Protein 9FS9 (pdb70)

InterPro domains:
  IPR008964 Invasin/intimin cell-adhesion fragments [SSF49373] (262-332)
  IPR008964 Invasin/intimin cell-adhesion fragments [SSF49373] (655-739)
  IPR013783 Immunoglobulin-like fold [G3DSA:2.60.40.10] (249-341)
  IPR013783 Immunoglobulin-like fold [G3DSA:2.60.40.10] (641-741)
  IPR014755 Copper resistance protein CopC/internalin, immunoglobulin-like [G3DSA:2.60.40.1220] (163-245)

B-factor: mean 40.97, std 16.49, range [16.25, 105.36]

Radius of gyration: 20.92 Å; Cα contacts (8 Å, |Δi|>4): 835; chains: 4; bounding box: 60×37×60 Å

Sequence (329 aa):
SAVLVTGEVSNVDLDKTTITISEDGKTFNYNYEEAIFKLHNNVVSQSKFESLLFGATVTASKDDKGVLTLNIIDEGVDALEHHSAVLVTGEVSNVDLDKTTITISEDGKTFNYNYEEAIFKLHNNVVSQSKFESLLFGATVTASKDDKGVLTLNIIDEGVDALEHAVLVTGEVSNVDLDKTTITISEDGKTFNYNYEEAIFKLHNNVVSQSKFESLLFGATVTASKDDKGVLTLNIIDEGVDALEHHVLVTGEVSNVDLDKTTITISEDGKTFNYNYEEAIFKLHNNVVSQSKFESLLFGATVTASKDDKGVLTLNIIDEGVDALEHHH

Nearest PDB structures (foldseek):
  9fs9-assembly2_A  TM=1.012E+00  e=2.813E-16  Viridibacillus arvi
  1kwb-assembly1_B  TM=4.306E-01  e=1.978E+00  Pseudomonas sp. KKS102
  6rbk-assembly1_C  TM=3.891E-01  e=3.823E+00  Serratia entomophila
  2ei2-assembly1_A  TM=2.753E-01  e=1.023E+00  Pseudomonas sp. C18
  9fs9-assembly2_A  TM=1.008E+00  e=3.517E-15  Viridibacillus arvi

Foldseek 3Di:
DAWPDWAWWDDQDPVQCKIWGDDPRDIDIDNCPQAQEAECNHTDDPVVCQQFRHGFTWIWDADPVGHIYIYGPGTHHHPVVND/DDWPDWAWWADADPVQQKTWGDDPRDIDIDNCPQAQEEECNHTDDPVVCQQFRHRFTWIWDADPVGHIYIYGPGTHHHPVVD/DWPDWAWWAAADPVQCKTWGDDPPDIDMDNCPQAQEAECNHTDDPQVCQQFHHRFTWIWDADPVGHIYIYGNGTHHHNPDDD/DKDWAWWDDQDPVQQKIWGDDPHDIDIDNCVQAQEEECNHTDDPVVCQQFRHGFTWIWDADPVGHIYIYGPGTHHHPVVVVD

Secondary structure (DSSP, 8-state):
-EEEEEEEEEEEETTTTEEEEEETTEEEEEE-TT-EEEETTEEE-HHHHHTT-BT-EEEEEE-TT--EEEEEEE--B-TTT-/-EEEEEEEEEEETTTTEEEEEETTEEEEEE-TT-EEEETTEE--HHHHHTT-BT-EEEEEE-TT--EEEEEEE--B-TTS--/-EEEEEEEEEETTTTEEEEEETTEEEEEE-TT-EEEETTEE--HHHHHTT-BT-EEEEEE-TT--EEEEEEE--B-HHHHT-/-EEEEEEEEEEEETTTTEEEEEETTEEEEEE-TT-EEEETTEEE-HHHHHTT-BT-EEEEEE-TT--EEEEEEE--B-HHHH-

Organism: NCBI:txid263475

Structure (mmCIF, N/CA/C/O backbone):
data_9FS9
#
_entry.id   9FS9
#
_cell.length_a   68.017
_cell.length_b   35.049
_cell.length_c   68.017
_cell.angle_alpha   90.000
_cell.angle_beta   91.234
_cell.angle_gamma   90.000
#
_symmetry.space_group_name_H-M   'P 1 21 1'
#
loop_
_entity.id
_entity.type
_entity.pdbx_description
1 polymer S-layer
2 non-polymer 'BROMIDE ION'
3 water water
#
loop_
_atom_site.group_PDB
_atom_site.id
_atom_site.type_symbol
_atom_site.label_atom_id
_atom_site.label_alt_id
_atom_site.label_comp_id
_atom_site.label_asym_id
_atom_site.label_entity_id
_atom_site.label_seq_id
_atom_site.pdbx_PDB_ins_code
_atom_site.Cartn_x
_atom_site.Cartn_y
_atom_site.Cartn_z
_atom_site.occupancy
_atom_site.B_iso_or_equiv
_atom_site.auth_seq_id
_atom_site.auth_comp_id
_atom_site.auth_asym_id
_atom_site.auth_atom_id
_atom_site.pdbx_PDB_model_num
ATOM 1 N N . SER A 1 3 ? -8.875 -9.532 -8.854 1.000 80.044 766 SER D N 1
ATOM 2 C CA . SER A 1 3 ? -7.928 -8.423 -9.147 1.000 78.811 766 SER D CA 1
ATOM 3 C C . SER A 1 3 ? -7.649 -7.631 -7.875 1.000 84.080 766 SER D C 1
ATOM 4 O O . SER A 1 3 ? -8.136 -6.505 -7.734 1.000 86.599 766 SER D O 1
ATOM 11 N N . ALA A 1 4 ? -6.857 -8.232 -6.972 1.000 87.052 767 ALA D N 1
ATOM 12 C CA . ALA A 1 4 ? -6.438 -7.581 -5.737 1.000 85.248 767 ALA D CA 1
ATOM 13 C C . ALA A 1 4 ? -5.864 -6.191 -6.043 1.000 75.114 767 ALA D C 1
ATOM 14 O O . ALA A 1 4 ? -4.990 -6.028 -6.897 1.000 71.020 767 ALA D O 1
ATOM 21 N N . VAL A 1 5 ? -6.379 -5.196 -5.304 1.000 65.509 768 VAL D N 1
ATOM 22 C CA . VAL A 1 5 ? -5.871 -3.833 -5.372 1.000 58.099 768 VAL D CA 1
ATOM 23 C C . VAL A 1 5 ? -4.616 -3.729 -4.517 1.000 54.848 768 VAL D C 1
ATOM 24 O O . VAL A 1 5 ? -4.646 -4.088 -3.347 1.000 57.500 768 VAL D O 1
ATOM 37 N N . LEU A 1 6 ? -3.556 -3.167 -5.082 1.000 50.615 769 LEU D N 1
ATOM 38 C CA . LEU A 1 6 ? -2.335 -2.971 -4.328 1.000 54.004 769 LEU D CA 1
ATOM 39 C C . LEU A 1 6 ? -2.333 -1.598 -3.662 1.000 50.658 769 LEU D C 1
ATOM 40 O O . LEU A 1 6 ? -1.881 -1.462 -2.529 1.000 53.763 769 LEU D O 1
ATOM 56 N N . VAL A 1 7 ? -2.868 -0.602 -4.360 1.000 45.430 770 VAL D N 1
ATOM 57 C CA . VAL A 1 7 ? -2.772 0.768 -3.903 1.000 42.847 770 VAL D CA 1
ATOM 58 C C . VAL A 1 7 ? -3.532 1.649 -4.881 1.000 38.114 770 VAL D C 1
ATOM 59 O O . VAL A 1 7 ? -3.586 1.362 -6.085 1.000 34.580 770 VAL D O 1
ATOM 72 N N . THR A 1 8 ? -4.109 2.719 -4.321 1.000 36.921 771 THR D N 1
ATOM 73 C CA . THR A 1 8 ? -4.631 3.837 -5.078 1.000 34.410 771 THR D CA 1
ATOM 74 C C . THR A 1 8 ? -3.997 5.090 -4.490 1.000 35.491 771 THR D C 1
ATOM 75 O O . THR A 1 8 ? -4.159 5.348 -3.313 1.000 36.984 771 THR D O 1
ATOM 85 N N . GLY A 1 9 ? -3.309 5.877 -5.307 1.000 35.204 772 GLY D N 1
ATOM 86 C CA . GLY A 1 9 ? -2.812 7.167 -4.875 1.000 38.011 772 GLY D CA 1
ATOM 87 C C . GLY A 1 9 ? -1.964 7.850 -5.947 1.000 40.180 772 GLY D C 1
ATOM 88 O O . GLY A 1 9 ? -2.067 7.507 -7.128 1.000 40.212 772 GLY D O 1
ATOM 92 N N . GLU A 1 10 ? -1.147 8.821 -5.527 1.000 41.993 773 GLU D N 1
ATOM 93 C CA . GLU A 1 10 ? -0.540 9.781 -6.427 1.000 42.574 773 GLU D CA 1
ATOM 94 C C . GLU A 1 10 ? 0.774 9.216 -6.978 1.000 42.379 773 GLU D C 1
ATOM 95 O O . GLU A 1 10 ? 1.541 8.620 -6.240 1.000 41.208 773 GLU D O 1
ATOM 107 N N . VAL A 1 11 ? 0.989 9.399 -8.283 1.000 40.086 774 VAL D N 1
ATOM 108 C CA . VAL A 1 11 ? 2.205 8.983 -8.940 1.000 40.450 774 VAL D CA 1
ATOM 109 C C . VAL A 1 11 ? 3.275 10.048 -8.691 1.000 41.472 774 VAL D C 1
ATOM 110 O O . VAL A 1 11 ? 3.024 11.228 -8.895 1.000 43.003 774 VAL D O 1
ATOM 123 N N . SER A 1 12 ? 4.455 9.605 -8.249 1.000 42.043 775 SER D N 1
ATOM 124 C CA . SER A 1 12 ? 5.699 10.378 -8.294 1.000 44.606 775 SER D CA 1
ATOM 125 C C . SER A 1 12 ? 6.804 9.583 -8.990 1.000 44.177 775 SER D C 1
ATOM 126 O O . SER A 1 12 ? 6.637 8.428 -9.389 1.000 42.095 775 SER D O 1
ATOM 133 N N . ASN A 1 13 ? 7.983 10.218 -9.108 1.000 50.306 776 ASN D N 1
ATOM 134 C CA . ASN A 1 13 ? 9.247 9.568 -9.455 1.000 50.224 776 ASN D CA 1
ATOM 135 C C . ASN A 1 13 ? 9.140 8.788 -10.764 1.000 49.942 776 ASN D C 1
ATOM 136 O O . ASN A 1 13 ? 9.719 7.703 -10.879 1.000 48.963 776 ASN D O 1
ATOM 145 N N . VAL A 1 14 ? 8.430 9.355 -11.749 1.000 49.081 777 VAL D N 1
ATOM 146 C CA . VAL A 1 14 ? 8.239 8.695 -13.022 1.000 48.565 777 VAL D CA 1
ATOM 147 C C . VAL A 1 14 ? 9.583 8.666 -13.737 1.000 49.900 777 VAL D C 1
ATOM 148 O O . VAL A 1 14 ? 10.207 9.707 -13.911 1.000 51.555 777 VAL D O 1
ATOM 161 N N . ASP A 1 15 ? 10.016 7.463 -14.104 1.000 48.712 778 ASP D N 1
ATOM 162 C CA . ASP A 1 15 ? 11.179 7.302 -14.952 1.000 51.705 778 ASP D CA 1
ATOM 163 C C . ASP A 1 15 ? 10.723 6.623 -16.239 1.000 48.113 778 ASP D C 1
ATOM 164 O O . ASP A 1 15 ? 10.519 5.412 -16.268 1.000 45.446 778 ASP D O 1
ATOM 173 N N . LEU A 1 16 ? 10.560 7.435 -17.292 1.000 50.266 779 LEU D N 1
ATOM 174 C CA . LEU A 1 16 ? 10.054 6.955 -18.569 1.000 49.452 779 LEU D CA 1
ATOM 175 C C . LEU A 1 16 ? 11.026 5.972 -19.224 1.000 51.557 779 LEU D C 1
ATOM 176 O O . LEU A 1 16 ? 10.577 4.978 -19.784 1.000 51.124 779 LEU D O 1
ATOM 192 N N . ASP A 1 17 ? 12.342 6.215 -19.114 1.000 54.349 780 ASP D N 1
ATOM 193 C CA . ASP A 1 17 ? 13.343 5.319 -19.680 1.000 55.511 780 ASP D CA 1
ATOM 194 C C . ASP A 1 17 ? 13.286 3.936 -19.034 1.000 52.454 780 ASP D C 1
ATOM 195 O O . ASP A 1 17 ? 13.374 2.932 -19.729 1.000 51.005 780 ASP D O 1
ATOM 204 N N . LYS A 1 18 ? 13.173 3.885 -17.702 1.000 50.220 781 LYS D N 1
ATOM 205 C CA . LYS A 1 18 ? 13.140 2.623 -16.981 1.000 49.142 781 LYS D CA 1
ATOM 206 C C . LYS A 1 18 ? 11.689 2.150 -16.804 1.000 44.121 781 LYS D C 1
ATOM 207 O O . LYS A 1 18 ? 11.460 1.091 -16.228 1.000 42.415 781 LYS D O 1
ATOM 226 N N . THR A 1 19 ? 10.722 2.917 -17.318 1.000 40.901 782 THR D N 1
ATOM 227 C CA . THR A 1 19 ? 9.293 2.663 -17.124 1.000 39.734 782 THR D CA 1
ATOM 228 C C . THR A 1 19 ? 9.008 2.272 -15.671 1.000 37.776 782 THR D C 1
ATOM 229 O O . THR A 1 19 ? 8.567 1.173 -15.387 1.000 37.658 782 THR D O 1
ATOM 239 N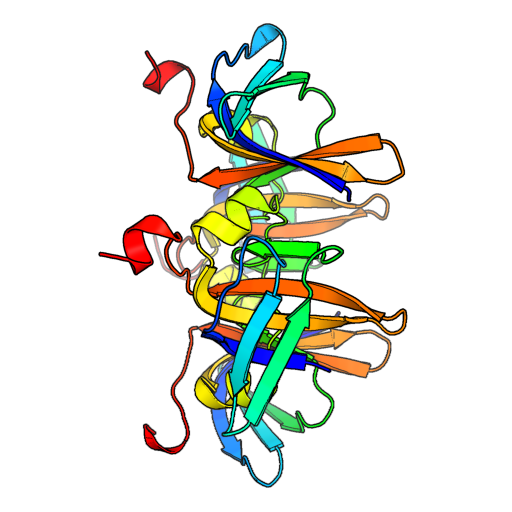 N . THR A 1 20 ? 9.348 3.147 -14.734 1.000 39.344 783 THR D N 1
ATOM 240 C CA . THR A 1 20 ? 9.089 2.895 -13.319 1.000 40.076 783 THR D CA 1
ATOM 241 C C . THR A 1 20 ? 8.375 4.107 -12.742 1.000 38.679 783 THR D C 1
ATOM 242 O O . THR A 1 20 ? 8.556 5.230 -13.222 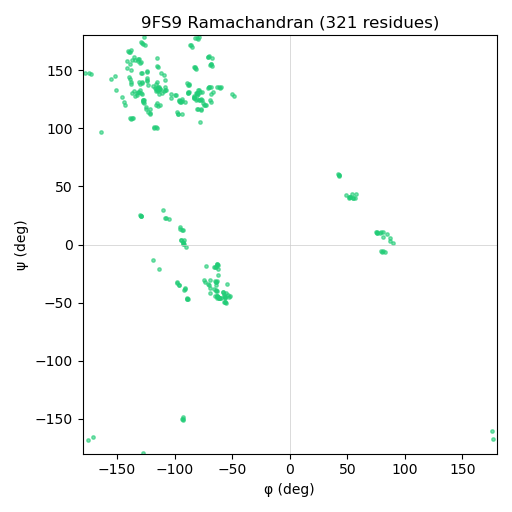1.000 35.720 783 THR D O 1
ATOM 252 N N . ILE A 1 21 ? 7.507 3.827 -11.761 1.000 40.969 784 ILE D N 1
ATOM 253 C CA . ILE A 1 21 ? 6.776 4.836 -11.022 1.000 38.191 784 ILE D CA 1
ATOM 254 C C . ILE A 1 21 ? 6.785 4.482 -9.538 1.000 38.542 784 ILE D C 1
ATOM 255 O O . ILE A 1 21 ? 6.918 3.321 -9.136 1.000 36.763 784 ILE D O 1
ATOM 271 N N . THR A 1 22 ? 6.542 5.516 -8.725 1.000 42.428 785 THR D N 1
ATOM 272 C CA . THR A 1 22 ? 6.183 5.357 -7.323 1.000 44.126 785 THR D CA 1
ATOM 273 C C . THR A 1 22 ? 4.745 5.842 -7.113 1.000 42.280 785 THR D C 1
ATOM 274 O O . THR A 1 22 ? 4.373 6.892 -7.635 1.000 39.396 785 THR D O 1
ATOM 284 N N . ILE A 1 23 ? 3.936 5.055 -6.392 1.000 40.971 786 ILE D N 1
ATOM 285 C CA . ILE A 1 23 ? 2.601 5.471 -5.985 1.000 40.080 786 ILE D CA 1
ATOM 286 C C . ILE A 1 23 ? 2.549 5.545 -4.458 1.000 43.650 786 ILE D C 1
ATOM 287 O O . ILE A 1 23 ? 2.961 4.610 -3.774 1.000 46.158 786 ILE D O 1
ATOM 303 N N . SER A 1 24 ? 2.017 6.661 -3.938 1.000 47.534 787 SER D N 1
ATOM 304 C CA . SER A 1 24 ? 1.928 6.912 -2.505 1.000 52.050 787 SER D CA 1
ATOM 305 C C . SER A 1 24 ? 0.469 6.943 -2.035 1.000 54.215 787 SER D C 1
ATOM 306 O O . SER A 1 24 ? -0.372 7.566 -2.668 1.000 53.107 787 SER D O 1
ATOM 313 N N . GLU A 1 25 ? 0.180 6.242 -0.932 1.000 57.275 788 GLU D N 1
ATOM 314 C CA . GLU A 1 25 ? -1.119 6.260 -0.277 1.000 59.805 788 GLU D CA 1
ATOM 315 C C . GLU A 1 25 ? -0.855 6.122 1.211 1.000 64.347 788 GLU D C 1
ATOM 316 O O . GLU A 1 25 ? -0.126 5.219 1.621 1.000 62.855 788 GLU D O 1
ATOM 328 N N . ASP A 1 26 ? -1.415 7.057 1.987 1.000 72.260 789 ASP D N 1
ATOM 329 C CA . ASP A 1 26 ? -1.415 6.985 3.446 1.000 82.430 789 ASP D CA 1
ATOM 330 C C . ASP A 1 26 ? 0.016 6.880 3.993 1.000 85.486 789 ASP D C 1
ATOM 331 O O . ASP A 1 26 ? 0.265 6.141 4.940 1.000 89.014 789 ASP D O 1
ATOM 340 N N . GLY A 1 27 ? 0.967 7.615 3.404 1.000 86.040 790 GLY D N 1
ATOM 341 C CA . GLY A 1 27 ? 2.321 7.682 3.927 1.000 86.820 790 GLY D CA 1
ATOM 342 C C . GLY A 1 27 ? 3.170 6.456 3.580 1.000 83.396 790 GLY D C 1
ATOM 343 O O . GLY A 1 27 ? 4.263 6.295 4.115 1.000 92.313 790 GLY D O 1
ATOM 347 N N . LYS A 1 28 ? 2.667 5.596 2.692 1.000 73.132 791 LYS D N 1
ATOM 348 C CA . LYS A 1 28 ? 3.385 4.414 2.249 1.000 69.647 791 LYS D CA 1
ATOM 349 C C . LYS A 1 28 ? 3.684 4.589 0.764 1.000 61.914 791 LYS D C 1
ATOM 350 O O . LYS A 1 28 ? 2.955 5.282 0.075 1.000 56.762 791 LYS D O 1
ATOM 369 N N . THR A 1 29 ? 4.756 3.962 0.277 1.000 57.919 792 THR D N 1
ATOM 370 C CA . THR A 1 29 ? 5.186 4.090 -1.106 1.000 53.853 792 THR D CA 1
ATOM 371 C C . THR A 1 29 ? 5.270 2.697 -1.728 1.000 51.135 792 THR D C 1
ATOM 372 O O . THR A 1 29 ? 5.643 1.722 -1.075 1.000 51.916 792 THR D O 1
ATOM 382 N N . PHE A 1 30 ? 4.846 2.639 -2.992 1.000 47.115 793 PHE D N 1
ATOM 383 C CA . PHE A 1 30 ? 4.783 1.421 -3.773 1.000 45.780 793 PHE D CA 1
ATOM 384 C C . PHE A 1 30 ? 5.479 1.710 -5.091 1.000 43.668 793 PHE D C 1
ATOM 385 O O . PHE A 1 30 ? 5.200 2.733 -5.727 1.000 42.809 793 PHE D O 1
ATOM 402 N N . ASN A 1 31 ? 6.364 0.798 -5.500 1.000 44.457 794 ASN D N 1
ATOM 403 C CA . ASN A 1 31 ? 7.155 0.984 -6.705 1.000 43.710 794 ASN D CA 1
ATOM 404 C C . ASN A 1 31 ? 6.771 -0.074 -7.725 1.000 40.524 794 ASN D C 1
ATOM 405 O O . ASN A 1 31 ? 6.597 -1.243 -7.378 1.000 40.576 794 ASN D O 1
ATOM 414 N N . TYR A 1 32 ? 6.696 0.345 -8.985 1.000 38.566 795 TYR D N 1
ATOM 415 C CA . TYR A 1 32 ? 6.275 -0.547 -10.050 1.000 40.094 795 TYR D CA 1
ATOM 416 C C . TYR A 1 32 ? 7.122 -0.300 -11.287 1.000 39.641 795 TYR D C 1
ATOM 417 O O . TYR A 1 32 ? 7.513 0.822 -11.601 1.000 40.314 795 TYR D O 1
ATOM 434 N N . ASN A 1 33 ? 7.401 -1.388 -11.980 1.000 41.501 796 ASN D N 1
ATOM 435 C CA . ASN A 1 33 ? 7.882 -1.334 -13.341 1.000 43.484 796 ASN D CA 1
ATOM 436 C C . ASN A 1 33 ? 6.644 -1.565 -14.195 1.000 38.657 796 ASN D C 1
ATOM 437 O O . ASN A 1 33 ? 6.072 -2.647 -14.144 1.000 38.064 796 ASN D O 1
ATOM 446 N N . TYR A 1 34 ? 6.230 -0.559 -14.965 1.000 35.969 797 TYR D N 1
ATOM 447 C CA . TYR A 1 34 ? 4.950 -0.639 -15.660 1.000 36.808 797 TYR D CA 1
ATOM 448 C C . TYR A 1 34 ? 5.085 -1.201 -17.072 1.000 40.058 797 TYR D C 1
ATOM 449 O O . TYR A 1 34 ? 4.131 -1.170 -17.833 1.000 41.320 797 TYR D O 1
ATOM 466 N N . GLU A 1 35 ? 6.252 -1.763 -17.390 1.000 43.642 798 GLU D N 1
ATOM 467 C CA . GLU A 1 35 ? 6.583 -2.132 -18.747 1.000 47.306 798 GLU D CA 1
ATOM 468 C C . GLU A 1 35 ? 5.558 -3.114 -19.290 1.000 47.233 798 GLU D C 1
ATOM 469 O O . GLU A 1 35 ? 5.137 -3.002 -20.433 1.000 49.410 798 GLU D O 1
ATOM 481 N N . GLU A 1 36 ? 5.131 -4.074 -18.473 1.000 50.422 799 GLU D N 1
ATOM 482 C CA . GLU A 1 36 ? 4.210 -5.081 -18.966 1.000 52.055 799 GLU D CA 1
ATOM 483 C C . GLU A 1 36 ? 2.781 -4.876 -18.474 1.000 46.158 799 GLU D C 1
ATOM 484 O O . GLU A 1 36 ? 1.996 -5.814 -18.553 1.000 47.099 799 GLU D O 1
ATOM 496 N N . ALA A 1 37 ? 2.432 -3.650 -18.066 1.000 39.818 800 ALA D N 1
ATOM 497 C CA . ALA A 1 37 ? 1.148 -3.407 -17.433 1.000 37.970 800 ALA D CA 1
ATOM 498 C C . ALA A 1 37 ? 0.067 -3.216 -18.494 1.000 35.810 800 ALA D C 1
ATOM 499 O O . ALA A 1 37 ? 0.358 -2.825 -19.614 1.000 35.200 800 ALA D O 1
ATOM 506 N N . ILE A 1 38 ? -1.177 -3.537 -18.131 1.000 34.892 801 ILE D N 1
ATOM 507 C CA . ILE A 1 38 ? -2.343 -3.034 -18.825 1.000 32.608 801 ILE D CA 1
ATOM 508 C C . ILE A 1 38 ? -2.547 -1.612 -18.332 1.000 31.821 801 ILE D C 1
ATOM 509 O O . ILE A 1 38 ? -2.468 -1.364 -17.132 1.000 36.032 801 ILE D O 1
ATOM 525 N N . PHE A 1 39 ? -2.763 -0.666 -19.263 1.000 31.306 802 PHE D N 1
ATOM 526 C CA . PHE A 1 39 ? -2.945 0.742 -18.945 1.000 27.066 802 PHE D CA 1
ATOM 527 C C . PHE A 1 39 ? -4.384 1.154 -19.171 1.000 27.798 802 PHE D C 1
ATOM 528 O O . PHE A 1 39 ? -4.948 0.842 -20.228 1.000 26.949 802 PHE D O 1
ATOM 545 N N . LYS A 1 40 ? -4.964 1.853 -18.181 1.000 27.020 803 LYS D N 1
ATOM 546 C CA . LYS A 1 40 ? -6.302 2.376 -18.343 1.000 28.044 803 LYS D CA 1
ATOM 547 C C . LYS A 1 40 ? -6.334 3.842 -17.950 1.000 26.949 803 LYS D C 1
ATOM 548 O O . LYS A 1 40 ? -5.467 4.321 -17.235 1.000 26.863 803 LYS D O 1
ATOM 567 N N . LEU A 1 41 ? -7.365 4.517 -18.446 1.000 27.230 804 LEU D N 1
ATOM 568 C CA . LEU A 1 41 ? -7.622 5.917 -18.181 1.000 28.343 804 LEU D CA 1
ATOM 569 C C . LEU A 1 41 ? -9.125 6.019 -17.948 1.000 28.420 804 LEU D C 1
ATOM 570 O O . LEU A 1 41 ? -9.889 5.794 -18.871 1.000 27.532 804 LEU D O 1
ATOM 586 N N . HIS A 1 42 ? -9.515 6.251 -16.690 1.000 28.363 805 HIS D N 1
ATOM 587 C CA . HIS A 1 42 ? -10.902 6.210 -16.273 1.000 29.580 805 HIS D CA 1
ATOM 588 C C . HIS A 1 42 ? -11.538 4.894 -16.702 1.000 29.241 805 HIS D C 1
ATOM 589 O O . HIS A 1 42 ? -12.665 4.902 -17.176 1.000 27.775 805 HIS D O 1
ATOM 602 N N . ASN A 1 43 ? -10.790 3.785 -16.553 1.000 28.190 806 ASN D N 1
ATOM 603 C CA . ASN A 1 43 ? -11.243 2.424 -16.833 1.000 28.955 806 ASN D CA 1
ATOM 604 C C . ASN A 1 43 ? -11.220 2.111 -18.334 1.000 30.132 806 ASN D C 1
ATOM 605 O O . ASN A 1 43 ? -11.480 0.966 -18.700 1.000 31.834 806 ASN D O 1
ATOM 614 N N . ASN A 1 44 ? -10.918 3.094 -19.198 1.000 30.119 807 ASN D N 1
ATOM 615 C CA . ASN A 1 44 ? -10.758 2.838 -20.623 1.000 30.893 807 ASN D CA 1
ATOM 616 C C . ASN A 1 44 ? -9.326 2.339 -20.885 1.000 30.387 807 ASN D C 1
ATOM 617 O O . ASN A 1 44 ? -8.349 3.004 -20.558 1.000 29.713 807 ASN D O 1
ATOM 626 N N . VAL A 1 45 ? -9.198 1.187 -21.540 1.000 29.461 808 VAL D N 1
ATOM 627 C CA . VAL A 1 45 ? -7.900 0.728 -21.962 1.000 29.640 808 VAL D CA 1
ATOM 628 C C . VAL A 1 45 ? -7.298 1.747 -22.926 1.000 30.118 808 VAL D C 1
ATOM 629 O O . VAL A 1 45 ? -7.980 2.237 -23.836 1.000 28.716 808 VAL D O 1
ATOM 642 N N . VAL A 1 46 ? -6.003 2.059 -22.692 1.000 28.483 809 VAL D N 1
ATOM 643 C CA . VAL A 1 46 ? -5.239 2.966 -23.531 1.000 28.474 809 VAL D CA 1
ATOM 644 C C . VAL A 1 46 ? -3.836 2.405 -23.745 1.000 29.759 809 VAL D C 1
ATOM 645 O O . VAL A 1 46 ? -3.375 1.490 -23.043 1.000 29.979 809 VAL D O 1
ATOM 658 N N . SER A 1 47 ? -3.154 3.011 -24.708 1.000 28.891 810 SER D N 1
ATOM 659 C CA . SER A 1 47 ? -1.764 2.715 -25.017 1.000 29.887 810 SER D CA 1
ATOM 660 C C . SER A 1 47 ? -0.861 3.228 -23.897 1.000 28.774 810 SER D C 1
ATOM 661 O O . SER A 1 47 ? -1.222 4.118 -23.125 1.000 28.742 810 SER D O 1
ATOM 668 N N . GLN A 1 48 ? 0.357 2.700 -23.881 1.000 30.770 811 GLN D N 1
ATOM 669 C CA . GLN A 1 48 ? 1.412 3.151 -22.989 1.000 29.992 811 GLN D CA 1
ATOM 670 C C . GLN A 1 48 ? 1.640 4.642 -23.174 1.000 31.110 811 GLN D C 1
ATOM 671 O O . GLN A 1 48 ? 1.794 5.371 -22.198 1.000 28.313 811 GLN D O 1
ATOM 683 N N . SER A 1 49 ? 1.710 5.070 -24.439 1.000 33.900 812 SER D N 1
ATOM 684 C CA . SER A 1 49 ? 2.025 6.455 -24.7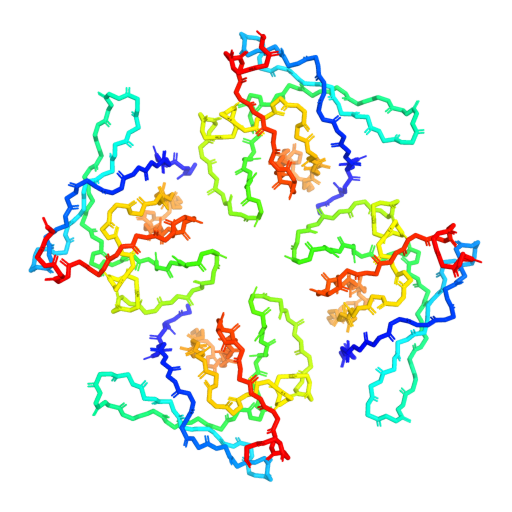63 1.000 37.130 812 SER D CA 1
ATOM 685 C C . SER A 1 49 ? 0.959 7.379 -24.205 1.000 35.434 812 SER D C 1
ATOM 686 O O . SER A 1 49 ? 1.288 8.418 -23.642 1.000 37.252 812 SER D O 1
ATOM 693 N N . LYS A 1 50 ? -0.323 7.015 -24.392 1.000 33.859 813 LYS D N 1
ATOM 694 C CA . LYS A 1 50 ? -1.400 7.821 -23.858 1.000 31.866 813 LYS D CA 1
ATOM 695 C C . LYS A 1 50 ? -1.287 7.898 -22.344 1.000 29.533 813 LYS D C 1
ATOM 696 O O . LYS A 1 50 ? -1.457 8.966 -21.766 1.000 32.851 813 LYS D O 1
ATOM 715 N N . PHE A 1 51 ? -1.061 6.744 -21.727 1.000 28.076 814 PHE D N 1
ATOM 716 C CA . PHE A 1 51 ? -0.926 6.631 -20.278 1.000 30.232 814 PHE D CA 1
ATOM 717 C C . PHE A 1 51 ? 0.193 7.555 -19.784 1.000 30.264 814 PHE D C 1
ATOM 718 O O . PHE A 1 51 ? -0.025 8.356 -18.891 1.000 27.506 814 PHE D O 1
ATOM 735 N N . GLU A 1 52 ? 1.368 7.491 -20.427 1.000 33.744 815 GLU D N 1
ATOM 736 C CA . GLU A 1 52 ? 2.521 8.295 -20.029 1.000 35.104 815 GLU D CA 1
ATOM 737 C C . GLU A 1 52 ? 2.247 9.785 -20.194 1.000 36.395 815 GLU D C 1
ATOM 738 O O . GLU A 1 52 ? 2.783 10.584 -19.416 1.000 38.741 815 GLU D O 1
ATOM 750 N N . SER A 1 53 ? 1.425 10.144 -21.197 1.000 34.698 816 SER D N 1
ATOM 751 C CA . SER A 1 53 ? 1.076 11.529 -21.467 1.000 35.713 816 SER D CA 1
ATOM 752 C C . SER A 1 53 ? 0.311 12.176 -20.309 1.000 35.529 816 SER D C 1
ATOM 753 O O . SER A 1 53 ? 0.224 13.414 -20.271 1.000 36.318 816 SER D O 1
ATOM 760 N N . LEU A 1 54 ? -0.261 11.383 -19.386 1.000 33.571 817 LEU D N 1
ATOM 761 C CA . LEU A 1 54 ? -1.101 11.935 -18.326 1.000 34.604 817 LEU D CA 1
ATOM 762 C C . LEU A 1 54 ? -0.667 11.432 -16.946 1.000 34.781 817 LEU D C 1
ATOM 763 O O . LEU A 1 54 ? -1.452 11.398 -16.003 1.000 33.063 817 LEU D O 1
ATOM 779 N N . LEU A 1 55 ? 0.604 11.036 -16.836 1.000 38.281 818 LEU D N 1
ATOM 780 C CA . LEU A 1 55 ? 1.018 10.141 -15.765 1.000 39.587 818 LEU D CA 1
ATOM 781 C C . LEU A 1 55 ? 1.594 10.910 -14.576 1.000 40.968 818 LEU D C 1
ATOM 782 O O . LEU A 1 55 ? 1.411 10.475 -13.434 1.000 40.841 818 LEU D O 1
ATOM 798 N N . PHE A 1 56 ? 2.291 12.027 -14.843 1.000 43.841 819 PHE D N 1
ATOM 799 C CA . PHE A 1 56 ? 3.018 12.732 -13.796 1.000 46.501 819 PHE D CA 1
ATOM 800 C C . PHE A 1 56 ? 2.017 13.436 -12.884 1.000 47.139 819 PHE D C 1
ATOM 801 O O . PHE A 1 56 ? 1.240 14.273 -13.345 1.000 47.255 819 PHE D O 1
ATOM 818 N N . GLY A 1 57 ? 2.048 13.074 -11.594 1.000 44.558 820 GLY D N 1
ATOM 819 C CA . GLY A 1 57 ? 1.137 13.618 -10.604 1.000 44.315 820 GLY D CA 1
ATOM 820 C C . GLY A 1 57 ? -0.265 13.019 -10.707 1.000 41.684 820 GLY D C 1
ATOM 821 O O . GLY A 1 57 ? -1.176 13.502 -10.048 1.000 46.391 820 GLY D O 1
ATOM 825 N N . ALA A 1 58 ? -0.442 11.967 -11.512 1.000 38.545 821 ALA D N 1
ATOM 826 C CA . ALA A 1 58 ? -1.740 11.315 -11.645 1.000 36.139 821 ALA D CA 1
ATOM 827 C C . ALA A 1 58 ? -2.119 10.579 -10.359 1.000 35.424 821 ALA D C 1
ATOM 828 O O . ALA A 1 58 ? -1.261 10.195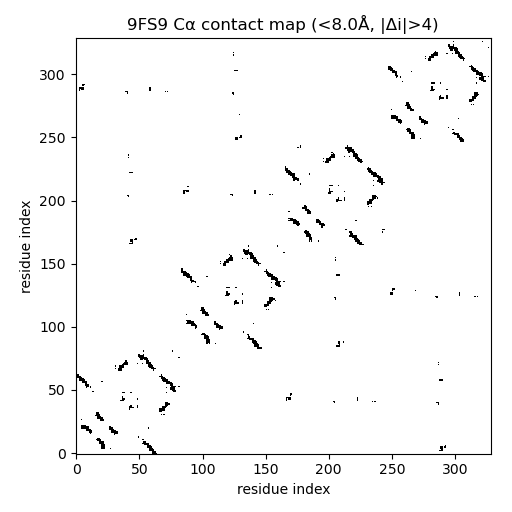 -9.560 1.000 35.796 821 ALA D O 1
ATOM 835 N N . THR A 1 59 ? -3.420 10.398 -10.148 1.000 35.329 822 THR D N 1
ATOM 836 C CA . THR A 1 59 ? -3.901 9.398 -9.210 1.000 35.921 822 THR D CA 1
ATOM 837 C C . THR A 1 59 ? -4.179 8.100 -9.969 1.000 33.321 822 THR D C 1
ATOM 838 O O . THR A 1 59 ? -4.951 8.104 -10.921 1.000 32.047 822 THR D O 1
ATOM 848 N N . VAL A 1 60 ? -3.566 7.005 -9.520 1.000 30.217 823 VAL D N 1
ATOM 849 C CA . VAL A 1 60 ? -3.611 5.717 -10.189 1.000 29.211 823 VAL D CA 1
ATOM 850 C C . VAL A 1 60 ? -3.968 4.627 -9.180 1.000 29.923 823 VAL D C 1
ATOM 851 O O . VAL A 1 60 ? -3.469 4.644 -8.050 1.000 31.120 823 VAL D O 1
ATOM 864 N N . THR A 1 61 ? -4.816 3.680 -9.620 1.000 28.281 824 THR D N 1
ATOM 865 C CA . THR A 1 61 ? -4.990 2.397 -8.963 1.000 29.506 824 THR D CA 1
ATOM 866 C C . THR A 1 61 ? -4.117 1.350 -9.643 1.000 28.504 824 THR D C 1
ATOM 867 O O . THR A 1 61 ? -4.214 1.121 -10.851 1.000 28.815 824 THR D O 1
ATOM 877 N N . ALA A 1 62 ? -3.270 0.719 -8.838 1.000 29.661 825 ALA D N 1
ATOM 878 C CA . ALA A 1 62 ? -2.532 -0.462 -9.251 1.000 30.490 825 ALA D CA 1
ATOM 879 C C . ALA A 1 62 ? -3.220 -1.700 -8.705 1.000 32.235 825 ALA D C 1
ATOM 880 O O . ALA A 1 62 ? -3.481 -1.787 -7.501 1.000 32.686 825 ALA D O 1
ATOM 887 N N . SER A 1 63 ? -3.471 -2.653 -9.608 1.000 34.457 826 SER D N 1
ATOM 888 C CA . SER A 1 63 ? -4.111 -3.909 -9.258 1.000 38.526 826 SER D CA 1
ATOM 889 C C . SER A 1 63 ? -3.469 -5.057 -10.040 1.000 41.108 826 SER D C 1
ATOM 890 O O . SER A 1 63 ? -2.858 -4.836 -11.087 1.000 40.328 826 SER D O 1
ATOM 897 N N . LYS A 1 64 ? -3.606 -6.281 -9.518 1.000 46.352 827 LYS D N 1
ATOM 898 C CA . LYS A 1 64 ? -3.007 -7.482 -10.077 1.000 52.188 827 LYS D CA 1
ATOM 899 C C . LYS A 1 64 ? -4.047 -8.594 -10.042 1.000 55.575 827 LYS D C 1
ATOM 900 O O . LYS A 1 64 ? -4.669 -8.803 -9.003 1.000 57.410 827 LYS D O 1
ATOM 919 N N . ASP A 1 65 ? -4.238 -9.286 -11.175 1.000 57.431 828 ASP D N 1
ATOM 920 C CA . ASP A 1 65 ? -5.133 -10.432 -11.236 1.000 62.708 828 ASP D CA 1
ATOM 921 C C . ASP A 1 65 ? -4.392 -11.652 -10.689 1.000 68.182 828 ASP D C 1
ATOM 922 O O . ASP A 1 65 ? -3.223 -11.541 -10.312 1.000 68.948 828 ASP D O 1
ATOM 931 N N . ASP A 1 66 ? -5.098 -12.801 -10.638 1.000 73.737 829 ASP D N 1
ATOM 932 C CA . ASP A 1 66 ? -4.573 -14.057 -10.113 1.000 80.092 829 ASP D CA 1
ATOM 933 C C . ASP A 1 66 ? -3.375 -14.558 -10.918 1.000 82.753 829 ASP D C 1
ATOM 934 O O . ASP A 1 66 ? -2.607 -15.370 -10.408 1.000 89.203 829 ASP D O 1
ATOM 943 N N . LYS A 1 67 ? -3.246 -14.090 -12.172 1.000 80.810 830 LYS D N 1
ATOM 944 C CA . LYS A 1 67 ? -2.203 -14.513 -13.092 1.000 79.715 830 LYS D CA 1
ATOM 945 C C . LYS A 1 67 ? -0.991 -13.582 -13.005 1.000 74.233 830 LYS D C 1
ATOM 946 O O . LYS A 1 67 ? -0.023 -13.766 -13.744 1.000 76.643 830 LYS D O 1
ATOM 965 N N . GLY A 1 68 ? -1.042 -12.575 -12.121 1.000 67.879 831 GLY D N 1
ATOM 966 C CA . GLY A 1 68 ? 0.101 -11.712 -11.883 1.000 63.442 831 GLY D CA 1
ATOM 967 C C . GLY A 1 68 ? 0.178 -10.513 -12.832 1.000 58.375 831 GLY D C 1
ATOM 968 O O . GLY A 1 68 ? 1.111 -9.722 -12.734 1.000 55.303 831 GLY D O 1
ATOM 972 N N . VAL A 1 69 ? -0.816 -10.343 -13.711 1.000 56.698 832 VAL D N 1
ATOM 973 C CA . VAL A 1 69 ? -0.841 -9.245 -14.666 1.000 53.227 832 VAL D CA 1
ATOM 974 C C . VAL A 1 69 ? -1.255 -7.947 -13.967 1.000 48.235 832 VAL D C 1
ATOM 975 O O . VAL A 1 69 ? -2.335 -7.861 -13.382 1.000 50.226 832 VAL D O 1
ATOM 988 N N . LEU A 1 70 ? -0.402 -6.919 -14.108 1.000 44.780 833 LEU D N 1
ATOM 989 C CA . LEU A 1 70 ? -0.551 -5.624 -13.464 1.000 43.312 833 LEU D CA 1
ATOM 990 C C . LEU A 1 70 ? -1.401 -4.693 -14.329 1.000 41.319 833 LEU D C 1
ATOM 991 O O . LEU A 1 70 ? -1.125 -4.515 -15.514 1.000 43.980 833 LEU D O 1
ATOM 1007 N N . THR A 1 71 ? -2.409 -4.071 -13.698 1.000 37.970 834 THR D N 1
ATOM 1008 C CA . THR A 1 71 ? -3.196 -3.026 -14.328 1.000 33.445 834 THR D CA 1
ATOM 1009 C C . THR A 1 71 ? -2.948 -1.737 -13.563 1.000 29.316 834 THR D C 1
ATOM 1010 O O . THR A 1 71 ? -2.966 -1.727 -12.323 1.000 28.789 834 THR D O 1
ATOM 1020 N N . LEU A 1 72 ? -2.720 -0.675 -14.347 1.000 26.577 835 LEU D N 1
ATOM 1021 C CA . LEU A 1 72 ? -2.550 0.669 -13.833 1.000 26.099 835 LEU D CA 1
ATOM 1022 C C . LEU A 1 72 ? -3.608 1.553 -14.465 1.000 24.710 835 LEU D C 1
ATOM 1023 O O . LEU A 1 72 ? -3.590 1.756 -15.670 1.000 23.745 835 LEU D O 1
ATOM 1039 N N . ASN A 1 73 ? -4.550 2.025 -13.647 1.000 25.971 836 ASN D N 1
ATOM 1040 C CA . ASN A 1 73 ? -5.684 2.801 -14.107 1.000 23.563 836 ASN D CA 1
ATOM 1041 C C . ASN A 1 73 ? -5.560 4.223 -13.577 1.000 24.674 836 ASN D C 1
ATOM 1042 O O . ASN A 1 73 ? -5.530 4.427 -12.370 1.000 26.760 836 ASN D O 1
ATOM 1051 N N . ILE A 1 74 ? -5.488 5.203 -14.485 1.000 25.079 837 ILE D N 1
ATOM 1052 C CA . ILE A 1 74 ? -5.511 6.608 -14.115 1.000 26.091 837 ILE D CA 1
ATOM 1053 C C . ILE A 1 74 ? -6.951 7.011 -13.794 1.000 30.233 837 ILE D C 1
ATOM 1054 O O . ILE A 1 74 ? -7.805 6.954 -14.693 1.000 29.837 837 ILE D O 1
ATOM 1070 N N . ILE A 1 75 ? -7.161 7.406 -12.517 1.000 32.129 838 ILE D N 1
ATOM 1071 C CA . ILE A 1 75 ? -8.409 7.904 -11.936 1.000 36.754 838 ILE D CA 1
ATOM 1072 C C . ILE A 1 75 ? -8.502 9.424 -12.111 1.000 36.708 838 ILE D C 1
ATOM 1073 O O . ILE A 1 75 ? -9.559 9.952 -12.424 1.000 34.367 838 ILE D O 1
ATOM 1089 N N . ASP A 1 76 ? -7.402 10.126 -11.796 1.000 39.346 839 ASP D N 1
ATOM 1090 C CA . ASP A 1 76 ? -7.292 11.579 -11.888 1.000 41.399 839 ASP D CA 1
ATOM 1091 C C . ASP A 1 76 ? -6.050 11.882 -12.714 1.000 38.923 839 ASP D C 1
ATOM 1092 O O . ASP A 1 76 ? -4.965 11.386 -12.406 1.000 36.512 839 ASP D O 1
ATOM 1101 N N . GLU A 1 77 ? -6.241 12.651 -13.786 1.000 38.694 840 GLU D N 1
ATOM 1102 C CA . GLU A 1 77 ? -5.219 12.813 -14.809 1.000 40.545 840 GLU D CA 1
ATOM 1103 C C . GLU A 1 77 ? -4.047 13.643 -14.291 1.000 41.128 840 GLU D C 1
ATOM 1104 O O . GLU A 1 77 ? -4.242 14.659 -13.651 1.000 45.637 840 GLU D O 1
ATOM 1116 N N . GLY A 1 78 ? -2.819 13.196 -14.553 1.000 40.958 841 GLY D N 1
ATOM 1117 C CA . GLY A 1 78 ? -1.651 14.042 -14.371 1.000 43.958 841 GLY D CA 1
ATOM 1118 C C . GLY A 1 78 ? -1.281 14.769 -15.671 1.000 47.718 841 GLY D C 1
ATOM 1119 O O . GLY A 1 78 ? -2.155 15.030 -16.499 1.000 48.237 841 GLY D O 1
ATOM 1123 N N . VAL A 1 79 ? 0.033 15.016 -15.855 1.000 49.592 842 VAL D N 1
ATOM 1124 C CA . VAL A 1 79 ? 0.583 15.715 -17.006 1.000 50.913 842 VAL D CA 1
ATOM 1125 C C . VAL A 1 79 ? 1.716 14.885 -17.608 1.000 50.467 842 VAL D C 1
ATOM 1126 O O . VAL A 1 79 ? 2.092 13.858 -17.052 1.000 44.817 842 VAL D O 1
ATOM 1139 N N . ASP A 1 80 ? 2.261 15.317 -18.758 1.000 53.369 843 ASP D N 1
ATOM 1140 C CA . ASP A 1 80 ? 3.336 14.570 -19.403 1.000 55.790 843 ASP D CA 1
ATOM 1141 C C . ASP A 1 80 ? 4.676 15.018 -18.809 1.000 57.908 843 ASP D C 1
ATOM 1142 O O . ASP A 1 80 ? 4.714 15.992 -18.064 1.000 59.603 843 ASP D O 1
ATOM 1151 N N . ALA A 1 81 ? 5.760 14.309 -19.170 1.000 59.640 844 ALA D N 1
ATOM 1152 C CA . ALA A 1 81 ? 7.122 14.591 -18.706 1.000 65.154 844 ALA D CA 1
ATOM 1153 C C . ALA A 1 81 ? 7.525 16.046 -18.936 1.000 71.309 844 ALA D C 1
ATOM 1154 O O . ALA A 1 81 ? 8.109 16.671 -18.052 1.000 74.393 844 ALA D O 1
ATOM 1161 N N . LEU A 1 82 ? 7.221 16.558 -20.136 1.000 72.314 845 LEU D N 1
ATOM 1162 C CA . LEU A 1 82 ? 7.578 17.907 -20.555 1.000 78.703 845 LEU D CA 1
ATOM 1163 C C . LEU A 1 82 ? 6.783 18.983 -19.806 1.000 79.338 845 LEU D C 1
ATOM 1164 O O . LEU A 1 82 ? 7.317 20.059 -19.538 1.000 82.204 845 LEU D O 1
ATOM 1180 N N . GLU A 1 83 ? 5.512 18.715 -19.480 1.000 77.910 846 GLU D N 1
ATOM 1181 C CA . GLU A 1 83 ? 4.711 19.687 -18.753 1.000 82.808 846 GLU D CA 1
ATOM 1182 C C . GLU A 1 83 ? 5.173 19.723 -17.297 1.000 80.946 846 GLU D C 1
ATOM 1183 O O . GLU A 1 83 ? 5.131 20.774 -16.668 1.000 84.001 846 GLU D O 1
ATOM 1195 N N . HIS A 1 84 ? 5.619 18.563 -16.796 1.000 77.516 847 HIS D N 1
ATOM 1196 C CA . HIS A 1 84 ? 5.995 18.368 -15.405 1.000 76.839 847 HIS D CA 1
ATOM 1197 C C . HIS A 1 84 ? 7.178 19.250 -15.010 1.000 80.019 847 HIS D C 1
ATOM 1198 O O . HIS A 1 84 ? 7.285 19.666 -13.862 1.000 81.877 847 HIS D O 1
ATOM 1211 N N . HIS A 1 85 ? 8.008 19.613 -15.995 1.000 80.534 848 HIS D N 1
ATOM 1212 C CA . HIS A 1 85 ? 9.179 20.436 -15.745 1.000 83.798 848 HIS D CA 1
ATOM 1213 C C . HIS A 1 85 ? 8.680 21.879 -15.573 1.000 84.123 848 HIS D C 1
ATOM 1214 O O . HIS A 1 85 ? 9.130 22.784 -16.280 1.000 85.226 848 HIS D O 1
ATOM 1227 N N . SER B 1 3 ? -22.537 -9.544 -27.434 1.000 70.257 766 SER A N 1
ATOM 1228 C CA . SER B 1 3 ? -23.555 -8.555 -26.986 1.000 65.648 766 SER A CA 1
ATOM 1229 C C . SER B 1 3 ? -23.901 -7.610 -28.127 1.000 62.960 766 SER A C 1
ATOM 1230 O O . SER B 1 3 ? -23.536 -6.433 -28.060 1.000 61.929 766 SER A O 1
ATOM 1237 N N . ALA B 1 4 ? -24.637 -8.126 -29.132 1.000 59.698 767 ALA A N 1
ATOM 1238 C CA . ALA B 1 4 ? -25.185 -7.296 -30.201 1.000 53.451 767 ALA A CA 1
ATOM 1239 C C . ALA B 1 4 ? -25.892 -6.076 -29.595 1.000 43.958 767 ALA A C 1
ATOM 1240 O O . ALA B 1 4 ? -26.773 -6.185 -28.737 1.000 38.621 767 ALA A O 1
ATOM 1247 N N . VAL B 1 5 ? -25.511 -4.886 -30.090 1.000 40.543 768 VAL A N 1
ATOM 1248 C CA . VAL B 1 5 ? -26.224 -3.655 -29.783 1.000 35.257 768 VAL A CA 1
ATOM 1249 C C . VAL B 1 5 ? -27.461 -3.577 -30.655 1.000 33.832 768 VAL A C 1
ATOM 1250 O O . VAL B 1 5 ? -27.379 -3.715 -31.870 1.000 33.523 768 VAL A O 1
ATOM 1263 N N . LEU B 1 6 ? -28.598 -3.319 -30.016 1.000 28.752 769 LEU A N 1
ATOM 1264 C CA . LEU B 1 6 ? -29.848 -3.230 -30.738 1.000 30.357 769 LEU A CA 1
ATOM 1265 C C . LEU B 1 6 ? -30.084 -1.787 -31.170 1.000 29.329 769 LEU A C 1
ATOM 1266 O O . LEU B 1 6 ? -30.530 -1.526 -32.284 1.000 32.181 769 LEU A O 1
ATOM 1282 N N . VAL B 1 7 ? -29.723 -0.851 -30.298 1.000 26.328 770 VAL A N 1
ATOM 1283 C CA . VAL B 1 7 ? -30.016 0.539 -30.547 1.000 26.278 770 VAL A CA 1
ATOM 1284 C C . VAL B 1 7 ? -29.361 1.368 -29.456 1.000 24.102 770 VAL A C 1
ATOM 1285 O O . VAL B 1 7 ? -29.256 0.913 -28.307 1.000 21.523 770 VAL A O 1
ATOM 1298 N N . THR B 1 8 ? -28.949 2.574 -29.858 1.000 23.052 771 THR A N 1
ATOM 1299 C CA . THR B 1 8 ? -28.629 3.639 -28.941 1.000 22.463 771 THR A CA 1
ATOM 1300 C C . THR B 1 8 ? -29.484 4.832 -29.333 1.000 24.266 771 THR A C 1
ATOM 1301 O O . THR B 1 8 ? -29.412 5.283 -30.460 1.000 25.486 771 THR A O 1
ATOM 1311 N N . GLY B 1 9 ? -30.352 5.287 -28.426 1.000 24.243 772 GLY A N 1
ATOM 1312 C CA . GLY B 1 9 ? -31.155 6.460 -28.714 1.000 25.523 772 GLY A CA 1
ATOM 1313 C C . GLY B 1 9 ? -31.994 6.874 -27.515 1.000 25.093 772 GLY A C 1
ATOM 1314 O O . GLY B 1 9 ? -31.796 6.403 -26.404 1.000 22.681 772 GLY A O 1
ATOM 1318 N N . GLU B 1 10 ? -32.938 7.776 -27.778 1.000 27.641 773 GLU A N 1
ATOM 1319 C CA . GLU B 1 10 ? -33.650 8.490 -26.736 1.000 28.460 773 GLU A CA 1
ATOM 1320 C C . GLU B 1 10 ? -34.858 7.674 -26.305 1.000 24.315 773 GLU A C 1
ATOM 1321 O O . GLU B 1 10 ? -35.536 7.096 -27.131 1.000 23.633 773 GLU A O 1
ATOM 1333 N N . VAL B 1 11 ? -35.101 7.622 -25.000 1.000 23.103 774 VAL A N 1
ATOM 1334 C CA . VAL B 1 11 ? -36.234 6.911 -24.439 1.000 23.917 774 VAL A CA 1
ATOM 1335 C C . VAL B 1 11 ? -37.447 7.819 -24.578 1.000 26.397 774 VAL A C 1
ATOM 1336 O O . VAL B 1 11 ? -37.376 8.980 -24.170 1.000 28.443 774 VAL A O 1
ATOM 1349 N N . SER B 1 12 ? -38.527 7.330 -25.205 1.000 29.858 775 SER A N 1
ATOM 1350 C CA . SER B 1 12 ? -39.565 8.246 -25.694 1.000 35.212 775 SER A CA 1
ATOM 1351 C C . SER B 1 12 ? -40.896 7.971 -25.017 1.000 38.394 775 SER A C 1
ATOM 1352 O O . SER B 1 12 ? -41.846 8.748 -25.139 1.000 43.141 775 SER A O 1
ATOM 1359 N N . ASN B 1 13 ? -40.943 6.829 -24.353 1.000 36.959 776 ASN A N 1
ATOM 1360 C CA . ASN B 1 13 ? -42.107 6.447 -23.589 1.000 39.827 776 ASN A CA 1
ATOM 1361 C C . ASN B 1 13 ? -41.580 5.485 -22.530 1.000 38.561 776 ASN A C 1
ATOM 1362 O O . ASN B 1 13 ? -40.626 4.728 -22.781 1.000 39.027 776 ASN A O 1
ATOM 1371 N N . VAL B 1 14 ? -42.170 5.598 -21.343 1.000 32.199 777 VAL A N 1
ATOM 1372 C CA . VAL B 1 14 ? -41.899 4.680 -20.265 1.000 29.486 777 VAL A CA 1
ATOM 1373 C C . VAL B 1 14 ? -43.241 4.264 -19.690 1.000 29.403 777 VAL A C 1
ATOM 1374 O O . VAL B 1 14 ? -44.080 5.105 -19.405 1.000 30.504 777 VAL A O 1
ATOM 1387 N N . ASP B 1 15 ? -43.449 2.949 -19.577 1.000 28.696 778 ASP A N 1
ATOM 1388 C CA . ASP B 1 15 ? -44.551 2.425 -18.788 1.000 31.050 778 ASP A CA 1
ATOM 1389 C C . ASP B 1 15 ? -43.972 1.656 -17.614 1.000 29.563 778 ASP A C 1
ATOM 1390 O O . ASP B 1 15 ? -43.527 0.509 -17.761 1.000 28.860 778 ASP A O 1
ATOM 1399 N N . LEU B 1 16 ? -43.967 2.318 -16.450 1.000 29.985 779 LEU A N 1
ATOM 1400 C CA . LEU B 1 16 ? -43.386 1.767 -15.235 1.000 29.806 779 LEU A CA 1
ATOM 1401 C C . LEU B 1 16 ? -44.124 0.507 -14.790 1.000 33.311 779 LEU A C 1
ATOM 1402 O O . LEU B 1 16 ? -43.477 -0.449 -14.366 1.000 34.114 779 LEU A O 1
ATOM 1418 N N . ASP B 1 17 ? -45.469 0.513 -14.903 1.000 36.053 780 ASP A N 1
ATOM 1419 C CA . ASP B 1 17 ? -46.287 -0.603 -14.470 1.000 39.348 780 ASP A CA 1
ATOM 1420 C C . ASP B 1 17 ? -45.956 -1.846 -15.299 1.000 37.687 780 ASP A C 1
ATOM 1421 O O . ASP B 1 17 ? -45.825 -2.930 -14.752 1.000 37.017 780 ASP A O 1
ATOM 1430 N N . LYS B 1 18 ? -45.864 -1.695 -16.628 1.000 36.841 781 LYS A N 1
ATOM 1431 C CA . LYS B 1 18 ? -45.636 -2.817 -17.520 1.000 36.625 781 LYS A CA 1
ATOM 1432 C C . LYS B 1 18 ? -44.141 -2.958 -17.799 1.000 33.903 781 LYS A C 1
ATOM 1433 O O . LYS B 1 18 ? -43.752 -3.847 -18.545 1.000 34.048 781 LYS A O 1
ATOM 1452 N N . THR B 1 19 ? -43.310 -2.122 -17.156 1.000 30.954 782 THR A N 1
ATOM 1453 C CA . THR B 1 19 ? -41.865 -2.096 -17.370 1.000 28.326 782 THR A CA 1
ATOM 1454 C C . THR B 1 19 ? -41.557 -2.196 -18.867 1.000 27.646 782 THR A C 1
ATOM 1455 O O . THR B 1 19 ? -40.938 -3.158 -19.307 1.000 28.582 782 THR A O 1
ATOM 1465 N N . THR B 1 20 ? -42.049 -1.235 -19.648 1.000 27.962 783 THR A N 1
ATOM 1466 C CA . THR B 1 20 ? -41.687 -1.151 -21.047 1.000 28.694 783 THR A CA 1
ATOM 1467 C C . THR B 1 20 ? -41.118 0.231 -21.329 1.000 27.736 783 THR A C 1
ATOM 1468 O O . THR B 1 20 ? -41.521 1.220 -20.707 1.000 27.412 783 THR A O 1
ATOM 1478 N N . ILE B 1 21 ? -40.180 0.260 -22.290 1.000 27.256 784 ILE A N 1
ATOM 1479 C CA . ILE B 1 21 ? -39.727 1.508 -22.890 1.000 26.611 784 ILE A CA 1
ATOM 1480 C C . ILE B 1 21 ? -39.767 1.429 -24.416 1.000 27.001 784 ILE A C 1
ATOM 1481 O O . ILE B 1 21 ? -39.738 0.345 -25.002 1.000 23.450 784 ILE A O 1
ATOM 1497 N N . THR B 1 22 ? -39.840 2.620 -25.009 1.000 26.580 785 THR A N 1
ATOM 1498 C CA . THR B 1 22 ? -39.593 2.799 -26.426 1.000 29.230 785 THR A CA 1
ATOM 1499 C C . THR B 1 22 ? -38.325 3.624 -26.602 1.000 28.223 785 THR A C 1
ATOM 1500 O O . THR B 1 22 ? -38.160 4.653 -25.930 1.000 31.022 785 THR A O 1
ATOM 1510 N N . ILE B 1 23 ? -37.411 3.129 -27.447 1.000 27.734 786 ILE A N 1
ATOM 1511 C CA . ILE B 1 23 ? -36.212 3.877 -27.817 1.000 29.810 786 ILE A CA 1
ATOM 1512 C C . ILE B 1 23 ? -36.281 4.219 -29.316 1.000 34.144 786 ILE A C 1
ATOM 1513 O O . ILE B 1 23 ? -36.574 3.352 -30.144 1.000 36.152 786 ILE A O 1
ATOM 1529 N N . SER B 1 24 ? -35.963 5.478 -29.653 1.000 36.458 787 SER A N 1
ATOM 1530 C CA . SER B 1 24 ? -35.922 5.957 -31.024 1.000 39.656 787 SER A CA 1
ATOM 1531 C C . SER B 1 24 ? -34.482 6.290 -31.446 1.000 41.445 787 SER A C 1
ATOM 1532 O O . SER B 1 24 ? -33.760 6.978 -30.737 1.000 38.151 787 SER A O 1
ATOM 1539 N N . GLU B 1 25 ? -34.090 5.828 -32.642 1.000 41.392 788 GLU A N 1
ATOM 1540 C CA . GLU B 1 25 ? -32.825 6.197 -33.262 1.000 43.757 788 GLU A CA 1
ATOM 1541 C C . GLU B 1 25 ? -33.124 6.289 -34.751 1.000 47.710 788 GLU A C 1
ATOM 1542 O O . GLU B 1 25 ? -33.687 5.375 -35.325 1.000 47.981 788 GLU A O 1
ATOM 1554 N N . ASP B 1 26 ? -32.839 7.467 -35.304 1.000 49.470 789 ASP A N 1
ATOM 1555 C CA . ASP B 1 26 ? -32.913 7.727 -36.719 1.000 52.597 789 ASP A CA 1
ATOM 1556 C C . ASP B 1 26 ? -34.279 7.370 -37.312 1.000 53.365 789 ASP A C 1
ATOM 1557 O O . ASP B 1 26 ? -34.362 6.796 -38.395 1.000 52.610 789 ASP A O 1
ATOM 1566 N N . GLY B 1 27 ? -35.360 7.734 -36.613 1.000 52.287 790 GLY A N 1
ATOM 1567 C CA . GLY B 1 27 ? -36.700 7.576 -37.171 1.000 54.739 790 GLY A CA 1
ATOM 1568 C C . GLY B 1 27 ? -37.234 6.149 -37.079 1.000 53.281 790 GLY A C 1
ATOM 1569 O O . GLY B 1 27 ? -38.257 5.823 -37.668 1.000 56.934 790 GLY A O 1
ATOM 1573 N N . LYS B 1 28 ? -36.537 5.306 -36.316 1.000 53.603 791 LYS A N 1
ATOM 1574 C CA . LYS B 1 28 ? -36.939 3.925 -36.092 1.000 51.902 791 LYS A CA 1
ATOM 1575 C C . LYS B 1 28 ? -37.268 3.791 -34.606 1.000 44.177 791 LYS A C 1
ATOM 1576 O O . LYS B 1 28 ? -36.710 4.513 -33.793 1.000 43.997 791 LYS A O 1
ATOM 1595 N N . THR B 1 29 ? -38.137 2.839 -34.275 1.000 41.391 792 THR A N 1
ATOM 1596 C CA . THR B 1 29 ? -38.651 2.643 -32.936 1.000 39.722 792 THR A CA 1
ATOM 1597 C C . THR B 1 29 ? -38.361 1.228 -32.469 1.000 35.651 792 THR A C 1
ATOM 1598 O O . THR B 1 29 ? -38.505 0.290 -33.251 1.000 39.346 792 THR A O 1
ATOM 1608 N N . PHE B 1 30 ? -37.930 1.107 -31.216 1.000 30.952 793 PHE A N 1
ATOM 1609 C CA . PHE B 1 30 ? -37.561 -0.152 -30.601 1.000 28.438 793 PHE A CA 1
ATOM 1610 C C . PHE B 1 30 ? -38.272 -0.221 -29.255 1.000 27.083 793 PHE A C 1
ATOM 1611 O O . PHE B 1 30 ? -38.233 0.734 -28.484 1.000 27.198 793 PHE A O 1
ATOM 1628 N N . ASN B 1 31 ? -38.927 -1.343 -28.981 1.000 26.936 794 ASN A N 1
ATOM 1629 C CA . ASN B 1 31 ? -39.723 -1.521 -27.785 1.000 26.489 794 ASN A CA 1
ATOM 1630 C C . ASN B 1 31 ? -39.123 -2.661 -26.981 1.000 25.832 794 ASN A C 1
ATOM 1631 O O . ASN B 1 31 ? -38.830 -3.698 -27.541 1.000 25.256 794 ASN A O 1
ATOM 1640 N N . TYR B 1 32 ? -39.025 -2.472 -25.661 1.000 26.318 795 TYR A N 1
ATOM 1641 C CA . TYR B 1 32 ? -38.445 -3.473 -24.792 1.000 27.347 795 TYR A CA 1
ATOM 1642 C C . TYR B 1 32 ? -39.266 -3.601 -23.521 1.000 29.086 795 TYR A C 1
ATOM 1643 O O . TYR B 1 32 ? -39.737 -2.602 -22.972 1.000 27.805 795 TYR A O 1
ATOM 1660 N N . ASN B 1 33 ? -39.431 -4.856 -23.083 1.000 30.432 796 ASN A N 1
ATOM 1661 C CA . ASN B 1 33 ? -39.881 -5.135 -21.733 1.000 30.821 796 ASN A CA 1
ATOM 1662 C C . ASN B 1 33 ? -38.628 -5.329 -20.889 1.000 28.253 796 ASN A C 1
ATOM 1663 O O . ASN B 1 33 ? -37.894 -6.263 -21.119 1.000 31.127 796 ASN A O 1
ATOM 1672 N N . TYR B 1 34 ? -38.369 -4.412 -19.964 1.000 27.004 797 TYR A N 1
ATOM 1673 C CA . TYR B 1 34 ? -37.086 -4.370 -19.281 1.000 26.739 797 TYR A CA 1
ATOM 1674 C C . TYR B 1 34 ? -37.132 -5.117 -17.950 1.000 28.361 797 TYR A C 1
ATOM 1675 O O . TYR B 1 34 ? -36.196 -5.020 -17.158 1.000 32.822 797 TYR A O 1
ATOM 1692 N N . GLU B 1 35 ? -38.162 -5.936 -17.753 1.000 29.579 798 GLU A N 1
ATOM 1693 C CA . GLU B 1 35 ? -38.378 -6.596 -16.483 1.000 32.174 798 GLU A CA 1
ATOM 1694 C C . GLU B 1 35 ? -37.162 -7.435 -16.099 1.000 32.195 798 GLU A C 1
ATOM 1695 O O . GLU B 1 35 ? -36.754 -7.460 -14.945 1.000 32.834 798 GLU A O 1
ATOM 1707 N N . GLU B 1 36 ? -36.561 -8.135 -17.057 1.000 31.830 799 GLU A N 1
ATOM 1708 C CA . GLU B 1 36 ? -35.437 -9.000 -16.733 1.000 34.652 799 GLU A CA 1
ATOM 1709 C C . GLU B 1 36 ? -34.110 -8.427 -17.219 1.000 31.139 799 GLU A C 1
ATOM 1710 O O . GLU B 1 36 ? -33.147 -9.172 -17.344 1.000 29.304 799 GLU A O 1
ATOM 1722 N N . ALA B 1 37 ? -34.043 -7.103 -17.427 1.000 28.769 800 ALA A N 1
ATOM 1723 C CA . ALA B 1 37 ? -32.850 -6.473 -17.957 1.000 27.471 800 ALA A CA 1
ATOM 1724 C C . ALA B 1 37 ? -31.817 -6.247 -16.864 1.000 26.666 800 ALA A C 1
ATOM 1725 O O . ALA B 1 37 ? -32.158 -6.107 -15.701 1.000 28.079 800 ALA A O 1
ATOM 1732 N N . ILE B 1 38 ? -30.540 -6.262 -17.260 1.000 26.025 801 ILE A N 1
ATOM 1733 C CA . ILE B 1 38 ? -29.478 -5.682 -16.469 1.000 25.124 801 ILE A CA 1
ATOM 1734 C C . ILE B 1 38 ? -29.535 -4.181 -16.718 1.000 22.604 801 ILE A C 1
ATOM 1735 O O . ILE B 1 38 ? -29.671 -3.755 -17.870 1.000 19.816 801 ILE A O 1
ATOM 1751 N N . PHE B 1 39 ? -29.485 -3.386 -15.631 1.000 20.335 802 PHE A N 1
ATOM 1752 C CA . PHE B 1 39 ? -29.549 -1.934 -15.727 1.000 18.566 802 PHE A CA 1
ATOM 1753 C C . PHE B 1 39 ? -28.197 -1.305 -15.416 1.000 19.999 802 PHE A C 1
ATOM 1754 O O . PHE B 1 39 ? -27.568 -1.677 -14.426 1.000 21.209 802 PHE A O 1
ATOM 1771 N N . LYS B 1 40 ? -27.797 -0.325 -16.237 1.000 20.246 803 LYS A N 1
ATOM 1772 C CA . LYS B 1 40 ? -26.557 0.377 -16.025 1.000 21.514 803 LYS A CA 1
ATOM 1773 C C . LYS B 1 40 ? -26.795 1.865 -16.189 1.000 21.710 803 LYS A C 1
ATOM 1774 O O . LYS B 1 40 ? -27.729 2.290 -16.841 1.000 19.922 803 LYS A O 1
ATOM 1793 N N . LEU B 1 41 ? -25.881 2.628 -15.594 1.000 23.053 804 LEU A N 1
ATOM 1794 C CA . LEU B 1 41 ? -25.875 4.078 -15.638 1.000 24.203 804 LEU A CA 1
ATOM 1795 C C . LEU B 1 41 ? -24.425 4.470 -15.832 1.000 25.357 804 LEU A C 1
ATOM 1796 O O . LEU B 1 41 ? -23.617 4.238 -14.946 1.000 28.180 804 LEU A O 1
ATOM 1812 N N . HIS B 1 42 ? -24.099 4.969 -17.025 1.000 25.139 805 HIS A N 1
ATOM 1813 C CA . HIS B 1 42 ? -22.739 5.230 -17.442 1.000 25.949 805 HIS A CA 1
ATOM 1814 C C . HIS B 1 42 ? -21.879 3.980 -17.220 1.000 26.483 805 HIS A C 1
ATOM 1815 O O . HIS B 1 42 ? -20.765 4.106 -16.769 1.000 27.741 805 HIS A O 1
ATOM 1828 N N . ASN B 1 43 ? -22.424 2.790 -17.520 1.000 24.502 806 ASN A N 1
ATOM 1829 C CA . ASN B 1 43 ? -21.750 1.500 -17.455 1.000 24.815 806 ASN A CA 1
ATOM 1830 C C . ASN B 1 43 ? -21.708 0.955 -16.021 1.000 26.252 806 ASN A C 1
ATOM 1831 O O . ASN B 1 43 ? -21.268 -0.172 -15.831 1.000 25.646 806 ASN A O 1
ATOM 1840 N N . ASN B 1 44 ? -22.159 1.732 -15.022 1.000 24.443 807 ASN A N 1
ATOM 1841 C CA . ASN B 1 44 ? -22.249 1.241 -13.654 1.000 25.765 807 ASN A CA 1
ATOM 1842 C C . ASN B 1 44 ? -23.566 0.471 -13.483 1.000 24.131 807 ASN A C 1
ATOM 1843 O O . ASN B 1 44 ? -24.646 0.989 -13.732 1.000 21.946 807 ASN A O 1
ATOM 1852 N N . VAL B 1 45 ? -23.477 -0.759 -12.979 1.000 25.137 808 VAL A N 1
ATOM 1853 C CA . VAL B 1 45 ? -24.659 -1.506 -12.663 1.000 24.198 808 VAL A CA 1
ATOM 1854 C C . VAL B 1 45 ? -25.409 -0.756 -11.563 1.000 24.709 808 VAL A C 1
ATOM 1855 O O . VAL B 1 45 ? -24.817 -0.283 -10.573 1.000 25.119 808 VAL A O 1
ATOM 1868 N N . VAL B 1 46 ? -26.740 -0.666 -11.758 1.000 22.004 809 VAL A N 1
ATOM 1869 C CA . VAL B 1 46 ? -27.636 -0.041 -10.807 1.000 23.564 809 VAL A CA 1
ATOM 1870 C C . VAL B 1 46 ? -28.917 -0.874 -10.708 1.000 23.957 809 VAL A C 1
ATOM 1871 O O . VAL B 1 46 ? -29.216 -1.712 -11.561 1.000 24.161 809 VAL A O 1
ATOM 1884 N N . SER B 1 47 ? -29.672 -0.564 -9.653 1.000 24.308 810 SER A N 1
ATOM 1885 C CA . SER B 1 47 ? -30.987 -1.124 -9.409 1.000 24.002 810 SER A CA 1
ATOM 1886 C C . SER B 1 47 ? -31.983 -0.631 -10.460 1.000 21.653 810 SER A C 1
ATOM 1887 O O . SER B 1 47 ? -31.804 0.427 -11.065 1.000 20.734 810 SER A O 1
ATOM 1894 N N . GLN B 1 48 ? -33.083 -1.375 -10.578 1.000 23.735 811 GLN A N 1
ATOM 1895 C CA . GLN B 1 48 ? -34.202 -0.980 -11.416 1.000 22.158 811 GLN A CA 1
ATOM 1896 C C . GLN B 1 48 ? -34.712 0.395 -11.009 1.000 22.157 811 GLN A C 1
ATOM 1897 O O . GLN B 1 48 ? -35.006 1.235 -11.856 1.000 22.500 811 GLN A O 1
ATOM 1909 N N . SER B 1 49 ? -34.856 0.601 -9.701 1.000 25.370 812 SER A N 1
ATOM 1910 C CA . SER B 1 49 ? -35.414 1.849 -9.191 1.000 26.518 812 SER A CA 1
ATOM 1911 C C . SER B 1 49 ? -34.544 3.031 -9.586 1.000 23.209 812 SER A C 1
ATOM 1912 O O . SER B 1 49 ? -35.068 4.066 -9.981 1.000 22.981 812 SER A O 1
ATOM 1919 N N . LYS B 1 50 ? -33.226 2.890 -9.416 1.000 22.155 813 LYS A N 1
ATOM 1920 C CA . LYS B 1 50 ? -32.312 3.955 -9.780 1.000 22.959 813 LYS A CA 1
ATOM 1921 C C . LYS B 1 50 ? -32.428 4.239 -11.268 1.000 21.281 813 LYS A C 1
ATOM 1922 O O . LYS B 1 50 ? -32.444 5.389 -11.666 1.000 20.225 813 LYS A O 1
ATOM 1941 N N . PHE B 1 51 ? -32.437 3.165 -12.062 1.000 21.408 814 PHE A N 1
ATOM 1942 C CA . PHE B 1 51 ? -32.551 3.249 -13.505 1.000 21.746 814 PHE A CA 1
ATOM 1943 C C . PHE B 1 51 ? -33.820 4.021 -13.886 1.000 22.013 814 PHE A C 1
ATOM 1944 O O . PHE B 1 51 ? -33.754 4.980 -14.662 1.000 20.430 814 PHE A O 1
ATOM 1961 N N . GLU B 1 52 ? -34.956 3.653 -13.290 1.000 23.340 815 GLU A N 1
ATOM 1962 C CA . GLU B 1 52 ? -36.238 4.287 -13.609 1.000 24.713 815 GLU A CA 1
ATOM 1963 C C . GLU B 1 52 ? -36.238 5.770 -13.213 1.000 26.199 815 GLU A C 1
ATOM 1964 O O . GLU B 1 52 ? -36.900 6.587 -13.876 1.000 24.365 815 GLU A O 1
ATOM 1976 N N . SER B 1 53 ? -35.494 6.106 -12.127 1.000 25.634 816 SER A N 1
ATOM 1977 C CA . SER B 1 53 ? -35.389 7.478 -11.634 1.000 26.480 816 SER A CA 1
ATOM 1978 C C . SER B 1 53 ? -34.731 8.422 -12.649 1.000 24.107 816 SER A C 1
ATOM 1979 O O . SER B 1 53 ? -34.851 9.631 -12.498 1.000 26.633 816 SER A O 1
ATOM 1986 N N . LEU B 1 54 ? -34.047 7.899 -13.666 1.000 22.492 817 LEU A N 1
ATOM 1987 C CA . LEU B 1 54 ? -33.293 8.730 -14.603 1.000 23.855 817 LEU A CA 1
ATOM 1988 C C . LEU B 1 54 ? -33.640 8.391 -16.053 1.000 23.988 817 LEU A C 1
ATOM 1989 O O . LEU B 1 54 ? -32.856 8.627 -16.980 1.000 27.728 817 LEU A O 1
ATOM 2005 N N . LEU B 1 55 ? -34.829 7.835 -16.258 1.000 24.970 818 LEU A N 1
ATOM 2006 C CA . LEU B 1 55 ? -35.083 7.069 -17.468 1.000 24.116 818 LEU A CA 1
ATOM 2007 C C . LEU B 1 55 ? -35.800 7.908 -18.513 1.000 25.763 818 LEU A C 1
ATOM 2008 O O . LEU B 1 55 ? -35.593 7.698 -19.711 1.000 25.700 818 LEU A O 1
ATOM 2024 N N . PHE B 1 56 ? -36.651 8.843 -18.076 1.000 27.366 819 PHE A N 1
ATOM 2025 C CA . PHE B 1 56 ? -37.528 9.555 -18.991 1.000 29.405 819 PHE A CA 1
ATOM 2026 C C . PHE B 1 56 ? -36.689 10.560 -19.778 1.000 29.321 819 PHE A C 1
ATOM 2027 O O . PHE B 1 56 ? -36.067 11.437 -19.181 1.000 28.042 819 PHE A O 1
ATOM 2044 N N . GLY B 1 57 ? -36.675 10.405 -21.110 1.000 27.160 820 GLY A N 1
ATOM 2045 C CA . GLY B 1 57 ? -35.876 11.250 -21.978 1.000 27.904 820 GLY A CA 1
ATOM 2046 C C . GLY B 1 57 ? -34.386 10.888 -21.947 1.000 27.229 820 GLY A C 1
ATOM 2047 O O . GLY B 1 57 ? -33.567 11.614 -22.501 1.000 29.182 820 GLY A O 1
ATOM 2051 N N . ALA B 1 58 ? -34.024 9.760 -21.322 1.000 24.086 821 ALA A N 1
ATOM 2052 C CA . ALA B 1 58 ? -32.632 9.327 -21.294 1.000 22.646 821 ALA A CA 1
ATOM 2053 C C . ALA B 1 58 ? -32.170 8.895 -22.697 1.000 22.376 821 ALA A C 1
ATOM 2054 O O . ALA B 1 58 ? -32.971 8.524 -23.567 1.000 23.293 821 ALA A O 1
ATOM 2061 N N . THR B 1 59 ? -30.856 8.970 -22.931 1.000 21.889 822 THR A N 1
ATOM 2062 C CA . THR B 1 59 ? -30.240 8.235 -24.022 1.000 21.545 822 THR A CA 1
ATOM 2063 C C . THR B 1 59 ? -29.734 6.908 -23.468 1.000 20.733 822 THR A C 1
ATOM 2064 O O . THR B 1 59 ? -28.957 6.903 -22.502 1.000 20.884 822 THR A O 1
ATOM 2074 N N . VAL B 1 60 ? -30.210 5.805 -24.082 1.000 19.609 823 VAL A N 1
ATOM 2075 C CA . VAL B 1 60 ? -29.933 4.460 -23.616 1.000 18.700 823 VAL A CA 1
ATOM 2076 C C . VAL B 1 60 ? -29.411 3.631 -24.787 1.000 19.973 823 VAL A C 1
ATOM 2077 O O . VAL B 1 60 ? -29.924 3.728 -25.907 1.000 21.541 823 VAL A O 1
ATOM 2090 N N . THR B 1 61 ? -28.393 2.808 -24.497 1.000 18.772 824 THR A N 1
ATOM 2091 C CA . THR B 1 61 ? -28.011 1.693 -25.338 1.000 17.038 824 THR A CA 1
ATOM 2092 C C . THR B 1 61 ? -28.671 0.417 -24.811 1.000 17.159 824 THR A C 1
ATOM 2093 O O . THR B 1 61 ? -28.508 0.020 -23.654 1.000 18.151 824 THR A O 1
ATOM 2103 N N . ALA B 1 62 ? -29.445 -0.215 -25.691 1.000 18.952 825 ALA A N 1
ATOM 2104 C CA . ALA B 1 62 ? -29.978 -1.552 -25.475 1.000 18.917 825 ALA A CA 1
ATOM 2105 C C . ALA B 1 62 ? -29.097 -2.550 -26.208 1.000 21.268 825 ALA A C 1
ATOM 2106 O O . ALA B 1 62 ? -28.852 -2.381 -27.413 1.000 22.490 825 ALA A O 1
ATOM 2113 N N . SER B 1 63 ? -28.668 -3.586 -25.481 1.000 20.572 826 SER A N 1
ATOM 2114 C CA . SER B 1 63 ? -27.873 -4.655 -26.041 1.000 24.332 826 SER A CA 1
ATOM 2115 C C . SER B 1 63 ? -28.340 -6.006 -25.489 1.000 27.677 826 SER A C 1
ATOM 2116 O O . SER B 1 63 ? -28.922 -6.067 -24.411 1.000 25.406 826 SER A O 1
ATOM 2123 N N . LYS B 1 64 ? -28.088 -7.083 -26.254 1.000 33.346 827 LYS A N 1
ATOM 2124 C CA . LYS B 1 64 ? -28.496 -8.440 -25.905 1.000 36.463 827 LYS A CA 1
ATOM 2125 C C . LYS B 1 64 ? -27.328 -9.378 -26.164 1.000 40.575 827 LYS A C 1
ATOM 2126 O O . LYS B 1 64 ? -26.735 -9.306 -27.236 1.000 42.131 827 LYS A O 1
ATOM 2145 N N . ASP B 1 65 ? -27.005 -10.246 -25.191 1.000 44.341 828 ASP A N 1
ATOM 2146 C CA . ASP B 1 65 ? -25.979 -11.264 -25.385 1.000 47.196 828 ASP A CA 1
ATOM 2147 C C . ASP B 1 65 ? -26.609 -12.445 -26.118 1.000 51.453 828 ASP A C 1
ATOM 2148 O O . ASP B 1 65 ? -27.811 -12.422 -26.399 1.000 50.860 828 ASP A O 1
ATOM 2157 N N . ASP B 1 66 ? -25.777 -13.458 -26.427 1.000 55.845 829 ASP A N 1
ATOM 2158 C CA . ASP B 1 66 ? -26.194 -14.631 -27.188 1.000 62.662 829 ASP A CA 1
ATOM 2159 C C . ASP B 1 66 ? -27.230 -15.458 -26.433 1.000 63.871 829 ASP A C 1
ATOM 2160 O O . ASP B 1 66 ? -27.915 -16.260 -27.060 1.000 65.644 829 ASP A O 1
ATOM 2169 N N . LYS B 1 67 ? -27.314 -15.265 -25.105 1.000 60.736 830 LYS A N 1
ATOM 2170 C CA . LYS B 1 67 ? -28.222 -16.000 -24.237 1.000 60.510 830 LYS A CA 1
ATOM 2171 C C . LYS B 1 67 ? -29.543 -15.250 -24.073 1.000 55.604 830 LYS A C 1
ATOM 2172 O O . LYS B 1 67 ? -30.412 -15.703 -23.332 1.000 57.598 830 LYS A O 1
ATOM 2191 N N . GLY B 1 68 ? -29.698 -14.102 -24.745 1.000 50.374 831 GLY A N 1
ATOM 2192 C CA . GLY B 1 68 ? -30.958 -13.380 -24.736 1.000 45.177 831 GLY A CA 1
ATOM 2193 C C . GLY B 1 68 ? -31.098 -12.407 -23.562 1.000 40.470 831 GLY A C 1
ATOM 2194 O O . GLY B 1 68 ? -32.155 -11.817 -23.410 1.000 40.455 831 GLY A O 1
ATOM 2198 N N . VAL B 1 69 ? -30.051 -12.218 -22.751 1.000 37.037 832 VAL A N 1
ATOM 2199 C CA . VAL B 1 69 ? -30.111 -11.285 -21.631 1.000 33.386 832 VAL A CA 1
ATOM 2200 C C . VAL B 1 69 ? -29.950 -9.849 -22.125 1.000 31.176 832 VAL A C 1
ATOM 2201 O O . VAL B 1 69 ? -28.928 -9.505 -22.716 1.000 29.786 832 VAL A O 1
ATOM 2214 N N . LEU B 1 70 ? -30.935 -8.999 -21.786 1.000 28.726 833 LEU A N 1
ATOM 2215 C CA . LEU B 1 70 ? -30.982 -7.594 -22.193 1.000 27.467 833 LEU A CA 1
ATOM 2216 C C . LEU B 1 70 ? -30.249 -6.697 -21.196 1.000 25.257 833 LEU A C 1
ATOM 2217 O O . LEU B 1 70 ? -30.498 -6.766 -20.003 1.000 26.704 833 LEU A O 1
ATOM 2233 N N . THR B 1 71 ? -29.376 -5.833 -21.702 1.000 24.376 834 THR A N 1
ATOM 2234 C CA . THR B 1 71 ? -28.738 -4.791 -20.912 1.000 22.363 834 THR A CA 1
ATOM 2235 C C . THR B 1 71 ? -29.201 -3.443 -21.445 1.000 20.628 834 THR A C 1
ATOM 2236 O O . THR B 1 71 ? -29.225 -3.212 -22.663 1.000 21.033 834 THR A O 1
ATOM 2246 N N . LEU B 1 72 ? -29.590 -2.581 -20.507 1.000 17.720 835 LEU A N 1
ATOM 2247 C CA . LEU B 1 72 ? -29.988 -1.222 -20.798 1.000 17.214 835 LEU A CA 1
ATOM 2248 C C . LEU B 1 72 ? -29.075 -0.281 -20.024 1.000 17.462 835 LEU A C 1
ATOM 2249 O O . LEU B 1 72 ? -29.049 -0.327 -18.802 1.000 19.116 835 LEU A O 1
ATOM 2265 N N . ASN B 1 73 ? -28.303 0.519 -20.744 1.000 18.331 836 ASN A N 1
ATOM 2266 C CA . ASN B 1 73 ? -27.300 1.398 -20.177 1.000 18.598 836 ASN A CA 1
ATOM 2267 C C . ASN B 1 73 ? -27.682 2.839 -20.472 1.000 18.831 836 ASN A C 1
ATOM 2268 O O . ASN B 1 73 ? -27.776 3.242 -21.632 1.000 20.676 836 ASN A O 1
ATOM 2277 N N . ILE B 1 74 ? -27.875 3.624 -19.401 1.000 20.158 837 ILE A N 1
ATOM 2278 C CA . ILE B 1 74 ? -28.115 5.049 -19.543 1.000 21.284 837 ILE A CA 1
ATOM 2279 C C . ILE B 1 74 ? -26.778 5.747 -19.781 1.000 24.278 837 ILE A C 1
ATOM 2280 O O . ILE B 1 74 ? -25.928 5.695 -18.898 1.000 28.247 837 ILE A O 1
ATOM 2296 N N . ILE B 1 75 ? -26.639 6.361 -20.971 1.000 24.184 838 ILE A N 1
ATOM 2297 C CA . ILE B 1 75 ? -25.490 7.129 -21.440 1.000 31.063 838 ILE A CA 1
ATOM 2298 C C . ILE B 1 75 ? -25.654 8.604 -21.027 1.000 29.849 838 ILE A C 1
ATOM 2299 O O . ILE B 1 75 ? -24.692 9.259 -20.625 1.000 29.393 838 ILE A O 1
ATOM 2315 N N . ASP B 1 76 ? -26.863 9.136 -21.267 1.000 28.545 839 ASP A N 1
ATOM 2316 C CA . ASP B 1 76 ? -27.219 10.518 -20.967 1.000 30.873 839 ASP A CA 1
ATOM 2317 C C . ASP B 1 76 ? -28.480 10.459 -20.117 1.000 27.778 839 ASP A C 1
ATOM 2318 O O . ASP B 1 76 ? -29.472 9.854 -20.542 1.000 25.878 839 ASP A O 1
ATOM 2327 N N . GLU B 1 77 ? -28.399 11.037 -18.925 1.000 26.397 840 GLU A N 1
ATOM 2328 C CA . GLU B 1 77 ? -29.419 10.843 -17.907 1.000 27.500 840 GLU A CA 1
ATOM 2329 C C . GLU B 1 77 ? -30.725 11.534 -18.296 1.000 26.294 840 GLU A C 1
ATOM 2330 O O . GLU B 1 77 ? -30.730 12.659 -18.760 1.000 27.128 840 GLU A O 1
ATOM 2342 N N . GLY B 1 78 ? -31.846 10.847 -18.106 1.000 27.694 841 GLY A N 1
ATOM 2343 C CA . GLY B 1 78 ? -33.147 11.497 -18.161 1.000 28.377 841 GLY A CA 1
ATOM 2344 C C . GLY B 1 78 ? -33.585 11.930 -16.766 1.000 32.063 841 GLY A C 1
ATOM 2345 O O . GLY B 1 78 ? -32.750 12.195 -15.889 1.000 32.608 841 GLY A O 1
ATOM 2349 N N . VAL B 1 79 ? -34.911 11.951 -16.577 1.000 32.224 842 VAL A N 1
ATOM 2350 C CA . VAL B 1 79 ? -35.557 12.394 -15.355 1.000 33.117 842 VAL A CA 1
ATOM 2351 C C . VAL B 1 79 ? -36.539 11.311 -14.902 1.000 32.115 842 VAL A C 1
ATOM 2352 O O . VAL B 1 79 ? -36.747 10.321 -15.601 1.000 27.447 842 VAL A O 1
ATOM 2365 N N . ASP B 1 80 ? -37.126 11.501 -13.708 1.000 32.408 843 ASP A N 1
ATOM 2366 C CA . ASP B 1 80 ? -38.049 10.521 -13.168 1.000 32.459 843 ASP A CA 1
ATOM 2367 C C . ASP B 1 80 ? -39.438 10.790 -13.737 1.000 32.789 843 ASP A C 1
ATOM 2368 O O . ASP B 1 80 ? -39.677 11.827 -14.353 1.000 33.608 843 ASP A O 1
ATOM 2377 N N . ALA B 1 81 ? -40.346 9.839 -13.486 1.000 33.332 844 ALA A N 1
ATOM 2378 C CA . ALA B 1 81 ? -41.745 9.891 -13.923 1.000 36.306 844 ALA A CA 1
ATOM 2379 C C . ALA B 1 81 ? -42.418 11.196 -13.514 1.000 39.696 844 ALA A C 1
ATOM 2380 O O . ALA B 1 81 ? -43.132 11.783 -14.298 1.000 42.199 844 ALA A O 1
ATOM 2387 N N . LEU B 1 82 ? -42.188 11.613 -12.271 1.000 43.232 845 LEU A N 1
ATOM 2388 C CA . LEU B 1 82 ? -42.818 12.783 -11.678 1.000 50.002 845 LEU A CA 1
ATOM 2389 C C . LEU B 1 82 ? -42.293 14.094 -12.266 1.000 51.623 845 LEU A C 1
ATOM 2390 O O . LEU B 1 82 ? -43.019 15.067 -12.317 1.000 58.910 845 LEU A O 1
ATOM 2406 N N . GLU B 1 83 ? -41.022 14.155 -12.640 1.000 53.620 846 GLU A N 1
ATOM 2407 C CA . GLU B 1 83 ? -40.467 15.358 -13.241 1.000 60.344 846 GLU A CA 1
ATOM 2408 C C . GLU B 1 83 ? -41.030 15.597 -14.643 1.000 67.405 846 GLU A C 1
ATOM 2409 O O . GLU B 1 83 ? -41.259 16.750 -15.018 1.000 74.457 846 GLU A O 1
ATOM 2421 N N . HIS B 1 84 ? -41.140 14.495 -15.407 1.000 70.399 847 HIS A N 1
ATOM 2422 C CA . HIS B 1 84 ? -41.646 14.447 -16.770 1.000 75.581 847 HIS A CA 1
ATOM 2423 C C . HIS B 1 84 ? -43.187 14.405 -16.771 1.000 78.664 847 HIS A C 1
ATOM 2424 O O . HIS B 1 84 ? -43.874 15.314 -16.226 1.000 79.362 847 HIS A O 1
ATOM 2437 N N . ALA C 1 4 ? -2.728 -5.982 -26.637 1.000 64.263 767 ALA B N 1
ATOM 2438 C CA . ALA C 1 4 ? -4.020 -5.893 -27.351 1.000 56.024 767 ALA B CA 1
ATOM 2439 C C . ALA C 1 4 ? -4.259 -4.479 -27.890 1.000 51.946 767 ALA B C 1
ATOM 2440 O O . ALA C 1 4 ? -5.024 -4.384 -28.853 1.000 47.255 767 ALA B O 1
ATOM 2447 N N . VAL C 1 5 ? -3.673 -3.414 -27.297 1.000 46.820 768 VAL B N 1
ATOM 2448 C CA . VAL C 1 5 ? -3.921 -2.065 -27.779 1.000 43.882 768 VAL B CA 1
ATOM 2449 C C . VAL C 1 5 ? -3.049 -1.772 -28.994 1.000 43.347 768 VAL B C 1
ATOM 2450 O O . VAL C 1 5 ? -1.844 -1.939 -28.942 1.000 48.566 768 VAL B O 1
ATOM 2463 N N . LEU C 1 6 ? -3.673 -1.300 -30.065 1.000 40.704 769 LEU B N 1
ATOM 2464 C CA . LEU C 1 6 ? -2.960 -1.002 -31.295 1.000 41.130 769 LEU B CA 1
ATOM 2465 C C . LEU C 1 6 ? -2.532 0.463 -31.273 1.000 38.489 769 LEU B C 1
ATOM 2466 O O . LEU C 1 6 ? -1.431 0.813 -31.685 1.000 39.953 769 LEU B O 1
ATOM 2482 N N . VAL C 1 7 ? -3.405 1.321 -30.762 1.000 34.584 770 VAL B N 1
ATOM 2483 C CA . VAL C 1 7 ? -3.146 2.742 -30.809 1.000 33.039 770 VAL B CA 1
ATOM 2484 C C . VAL C 1 7 ? -4.229 3.435 -29.998 1.000 30.354 770 VAL B C 1
ATOM 2485 O O . VAL C 1 7 ? -5.372 2.971 -29.937 1.000 26.881 770 VAL B O 1
ATOM 2498 N N . THR C 1 8 ? -3.805 4.534 -29.370 1.000 31.053 771 THR B N 1
ATOM 2499 C CA . THR C 1 8 ? -4.705 5.530 -28.832 1.000 30.196 771 THR B CA 1
ATOM 2500 C C . THR C 1 8 ? -4.309 6.861 -29.451 1.000 31.805 771 THR B C 1
ATOM 2501 O O . THR C 1 8 ? -3.189 7.300 -29.305 1.000 33.078 771 THR B O 1
ATOM 2511 N N . GLY C 1 9 ? -5.219 7.456 -30.221 1.000 32.415 772 GLY B N 1
ATOM 2512 C CA . GLY C 1 9 ? -4.950 8.780 -30.762 1.000 35.141 772 GLY B CA 1
ATOM 2513 C C . GLY C 1 9 ? -6.183 9.383 -31.433 1.000 35.790 772 GLY B C 1
ATOM 2514 O O . GLY C 1 9 ? -7.293 8.890 -31.299 1.000 33.257 772 GLY B O 1
ATOM 2518 N N . GLU C 1 10 ? -5.939 10.436 -32.202 1.000 38.565 773 GLU B N 1
ATOM 2519 C CA . GLU C 1 10 ? -6.977 11.278 -32.743 1.000 39.106 773 GLU B CA 1
ATOM 2520 C C . GLU C 1 10 ? -7.427 10.717 -34.084 1.000 36.689 773 GLU B C 1
ATOM 2521 O O . GLU C 1 10 ? -6.605 10.310 -34.889 1.000 37.164 773 GLU B O 1
ATOM 2533 N N . VAL C 1 11 ? -8.742 10.712 -34.310 1.000 33.423 774 VAL B N 1
ATOM 2534 C CA . VAL C 1 11 ? -9.313 10.259 -35.563 1.000 34.283 774 VAL B CA 1
ATOM 2535 C C . VAL C 1 11 ? -9.218 11.411 -36.564 1.000 35.417 774 VAL B C 1
ATOM 2536 O O . VAL C 1 11 ? -9.672 12.503 -36.264 1.000 35.985 774 VAL B O 1
ATOM 2549 N N . SER C 1 12 ? -8.590 11.171 -37.724 1.000 37.227 775 SER B N 1
ATOM 2550 C CA . SER C 1 12 ? -8.043 12.218 -38.599 1.000 41.540 775 SER B CA 1
ATOM 2551 C C . SER C 1 12 ? -8.801 12.277 -39.915 1.000 43.640 775 SER B C 1
ATOM 2552 O O . SER C 1 12 ? -8.674 13.220 -40.686 1.000 48.158 775 SER B O 1
ATOM 2559 N N . ASN C 1 13 ? -9.454 11.163 -40.206 1.000 43.233 776 ASN B N 1
ATOM 2560 C CA . ASN C 1 13 ? -10.232 11.018 -41.410 1.000 45.681 776 ASN B CA 1
ATOM 2561 C C . ASN C 1 13 ? -11.316 10.007 -41.078 1.000 43.337 776 ASN B C 1
ATOM 2562 O O . ASN C 1 13 ? -11.105 9.114 -40.250 1.000 40.858 776 ASN B O 1
ATOM 2571 N N . VAL C 1 14 ? -12.488 10.241 -41.668 1.000 40.523 777 VAL B N 1
ATOM 2572 C CA . VAL C 1 14 ? -13.582 9.299 -41.593 1.000 37.031 777 VAL B CA 1
ATOM 2573 C C . VAL C 1 14 ? -14.138 9.174 -43.001 1.000 37.145 777 VAL B C 1
ATOM 2574 O O . VAL C 1 14 ? -14.433 10.171 -43.630 1.000 36.030 777 VAL B O 1
ATOM 2587 N N . ASP C 1 15 ? -14.252 7.937 -43.478 1.000 37.351 778 ASP B N 1
ATOM 2588 C CA . ASP C 1 15 ? -15.006 7.648 -44.686 1.000 40.274 778 ASP B CA 1
ATOM 2589 C C . ASP C 1 15 ? -16.187 6.761 -44.301 1.000 37.540 778 ASP B C 1
ATOM 2590 O O . ASP C 1 15 ? -16.035 5.560 -44.100 1.000 36.042 778 ASP B O 1
ATOM 2599 N N . LEU C 1 16 ? -17.360 7.391 -44.195 1.000 38.991 779 LEU B N 1
ATOM 2600 C CA . LEU C 1 16 ? -18.584 6.731 -43.761 1.000 37.562 779 LEU B CA 1
ATOM 2601 C C . LEU C 1 16 ? -19.008 5.653 -44.751 1.000 39.175 779 LEU B C 1
ATOM 2602 O O . LEU C 1 16 ? -19.422 4.582 -44.325 1.000 37.093 779 LEU B O 1
ATOM 2618 N N . ASP C 1 17 ? -18.866 5.919 -46.062 1.000 43.838 780 ASP B N 1
ATOM 2619 C CA . ASP C 1 17 ? -19.246 4.958 -47.090 1.000 46.910 780 ASP B CA 1
ATOM 2620 C C . ASP C 1 17 ? -18.395 3.693 -47.001 1.000 46.546 780 ASP B C 1
ATOM 2621 O O . ASP C 1 17 ? -18.923 2.593 -47.114 1.000 44.304 780 ASP B O 1
ATOM 2630 N N . LYS C 1 18 ? -17.079 3.852 -46.822 1.000 47.209 781 LYS B N 1
ATOM 2631 C CA . LYS C 1 18 ? -16.171 2.723 -46.750 1.000 49.174 781 LYS B CA 1
ATOM 2632 C C . LYS C 1 18 ? -16.023 2.247 -45.304 1.000 44.736 781 LYS B C 1
ATOM 2633 O O . LYS C 1 18 ? -15.298 1.293 -45.076 1.000 43.571 781 LYS B O 1
ATOM 2652 N N . THR C 1 19 ? -16.682 2.925 -44.344 1.000 40.688 782 THR B N 1
ATOM 2653 C CA . THR C 1 19 ? -16.485 2.703 -42.913 1.000 36.266 782 THR B CA 1
ATOM 2654 C C . THR C 1 19 ? -14.989 2.522 -42.616 1.000 35.717 782 THR B C 1
ATOM 2655 O O . THR C 1 19 ? -14.548 1.461 -42.179 1.000 34.601 782 THR B O 1
ATOM 2665 N N . THR C 1 20 ? -14.201 3.550 -42.918 1.000 36.180 783 THR B N 1
ATOM 2666 C CA . THR C 1 20 ? -12.804 3.554 -42.540 1.000 38.367 783 THR B CA 1
ATOM 2667 C C . THR C 1 20 ? -12.527 4.802 -41.709 1.000 38.082 783 THR B C 1
ATOM 2668 O O . THR C 1 20 ? -13.152 5.853 -41.916 1.000 37.752 783 THR B O 1
ATOM 2678 N N . ILE C 1 21 ? -11.558 4.636 -40.796 1.000 38.451 784 ILE B N 1
ATOM 2679 C CA . ILE C 1 21 ? -10.950 5.758 -40.096 1.000 37.360 784 ILE B CA 1
ATOM 2680 C C . ILE C 1 21 ? -9.427 5.679 -40.154 1.000 36.604 784 ILE B C 1
ATOM 2681 O O . ILE C 1 21 ? -8.851 4.604 -40.342 1.000 33.120 784 ILE B O 1
ATOM 2697 N N . THR C 1 22 ? -8.823 6.860 -40.004 1.000 37.231 785 THR B N 1
ATOM 2698 C CA . THR C 1 22 ? -7.402 6.964 -39.712 1.000 39.810 785 THR B CA 1
ATOM 2699 C C . THR C 1 22 ? -7.220 7.495 -38.291 1.000 36.866 785 THR B C 1
ATOM 2700 O O . THR C 1 22 ? -7.854 8.477 -37.923 1.000 34.270 785 THR B O 1
ATOM 2710 N N . ILE C 1 23 ? -6.383 6.811 -37.504 1.000 37.205 786 ILE B N 1
ATOM 2711 C CA . ILE C 1 23 ? -5.983 7.292 -36.185 1.000 37.822 786 ILE B CA 1
ATOM 2712 C C . ILE C 1 23 ? -4.483 7.602 -36.208 1.000 39.970 786 ILE B C 1
ATOM 2713 O O . ILE C 1 23 ? -3.687 6.780 -36.644 1.000 39.813 786 ILE B O 1
ATOM 2729 N N . SER C 1 24 ? -4.119 8.779 -35.691 1.000 43.904 787 SER B N 1
ATOM 2730 C CA . SER C 1 24 ? -2.736 9.230 -35.617 1.000 48.978 787 SER B CA 1
ATOM 2731 C C . SER C 1 24 ? -2.268 9.343 -34.165 1.000 48.952 787 SER B C 1
ATOM 2732 O O . SER C 1 24 ? -2.988 9.864 -33.304 1.000 45.150 787 SER B O 1
ATOM 2739 N N . GLU C 1 25 ? -1.049 8.846 -33.901 1.000 51.065 788 GLU B N 1
ATOM 2740 C CA . GLU C 1 25 ? -0.364 9.073 -32.635 1.000 53.179 788 GLU B CA 1
ATOM 2741 C C . GLU C 1 25 ? 1.111 9.241 -32.990 1.000 60.555 788 GLU B C 1
ATOM 2742 O O . GLU C 1 25 ? 1.664 8.358 -33.638 1.000 61.040 788 GLU B O 1
ATOM 2754 N N . ASP C 1 26 ? 1.691 10.409 -32.663 1.000 62.950 789 ASP B N 1
ATOM 2755 C CA . ASP C 1 26 ? 3.134 10.601 -32.655 1.000 67.716 789 ASP B CA 1
ATOM 2756 C C . ASP C 1 26 ? 3.750 10.290 -34.024 1.000 71.156 789 ASP B C 1
ATOM 2757 O O . ASP C 1 26 ? 4.802 9.643 -34.124 1.000 71.398 789 ASP B O 1
ATOM 2766 N N . GLY C 1 27 ? 3.109 10.763 -35.096 1.000 72.721 790 GLY B N 1
ATOM 2767 C CA . GLY C 1 27 ? 3.713 10.676 -36.423 1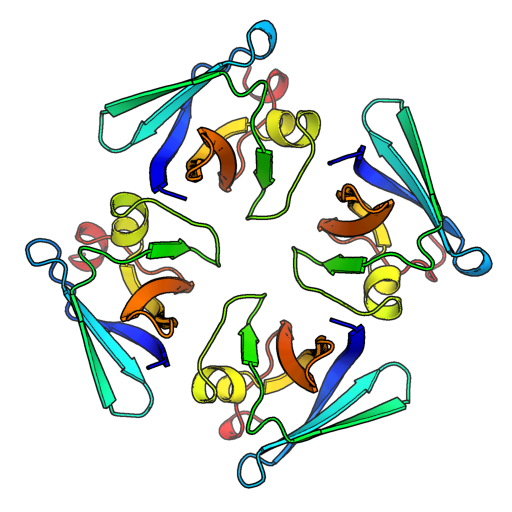.000 76.088 790 GLY B CA 1
ATOM 2768 C C . GLY C 1 27 ? 3.551 9.301 -37.071 1.000 73.381 790 GLY B C 1
ATOM 2769 O O . GLY C 1 27 ? 4.163 9.022 -38.101 1.000 72.792 790 GLY B O 1
ATOM 2773 N N . LYS C 1 28 ? 2.712 8.453 -36.457 1.000 67.028 791 LYS B N 1
ATOM 2774 C CA . LYS C 1 28 ? 2.309 7.184 -37.037 1.000 64.814 791 LYS B CA 1
ATOM 2775 C C . LYS C 1 28 ? 0.819 7.297 -37.375 1.000 58.190 791 LYS B C 1
ATOM 2776 O O . LYS C 1 28 ? 0.079 7.996 -36.688 1.000 54.474 791 LYS B O 1
ATOM 2795 N N . THR C 1 29 ? 0.399 6.615 -38.446 1.000 55.514 792 THR B N 1
ATOM 2796 C CA . THR C 1 29 ? -1.001 6.567 -38.847 1.000 51.378 792 THR B CA 1
ATOM 2797 C C . THR C 1 29 ? -1.432 5.103 -38.914 1.000 47.265 792 THR B C 1
ATOM 2798 O O . THR C 1 29 ? -0.657 4.210 -39.287 1.000 47.360 792 THR B O 1
ATOM 2808 N N . PHE C 1 30 ? -2.669 4.881 -38.466 1.000 44.396 793 PHE B N 1
ATOM 2809 C CA . PHE C 1 30 ? -3.283 3.575 -38.382 1.000 42.324 793 PHE B CA 1
ATOM 2810 C C . PHE C 1 30 ? -4.635 3.691 -39.080 1.000 43.309 793 PHE B C 1
ATOM 2811 O O . PHE C 1 30 ? -5.417 4.601 -38.788 1.000 41.063 793 PHE B O 1
ATOM 2828 N N . ASN C 1 31 ? -4.892 2.746 -39.985 1.000 42.665 794 ASN B N 1
ATOM 2829 C CA . ASN C 1 31 ? -6.107 2.737 -40.768 1.000 41.378 794 ASN B CA 1
ATOM 2830 C C . ASN C 1 31 ? -6.899 1.497 -40.405 1.000 39.967 794 ASN B C 1
ATOM 2831 O O . ASN C 1 31 ? -6.350 0.408 -40.298 1.000 39.095 794 ASN B O 1
ATOM 2840 N N . TYR C 1 32 ? -8.211 1.681 -40.268 1.000 37.317 795 TYR B N 1
ATOM 2841 C CA . TYR C 1 32 ? -9.078 0.600 -39.856 1.000 37.347 795 TYR B CA 1
ATOM 2842 C C . TYR C 1 32 ? -10.354 0.643 -40.668 1.000 36.803 795 TYR B C 1
ATOM 2843 O O . TYR C 1 32 ? -10.869 1.720 -40.965 1.000 36.892 795 TYR B O 1
ATOM 2860 N N . ASN C 1 33 ? -10.833 -0.559 -40.992 1.000 37.865 796 ASN B N 1
ATOM 2861 C CA . ASN C 1 33 ? -12.173 -0.728 -41.499 1.000 37.845 796 ASN B CA 1
ATOM 2862 C C . ASN C 1 33 ? -13.006 -1.127 -40.300 1.000 35.680 796 ASN B C 1
ATOM 2863 O O . ASN C 1 33 ? -12.801 -2.194 -39.755 1.000 36.861 796 ASN B O 1
ATOM 2872 N N . TYR C 1 34 ? -13.917 -0.253 -39.879 1.000 34.925 797 TYR B N 1
ATOM 2873 C CA . TYR C 1 34 ? -14.585 -0.433 -38.600 1.000 33.825 797 TYR B CA 1
ATOM 2874 C C . TYR C 1 34 ? -15.905 -1.179 -38.748 1.000 35.906 797 TYR B C 1
ATOM 2875 O O . TYR C 1 34 ? -16.656 -1.252 -37.781 1.000 33.800 797 TYR B O 1
ATOM 2892 N N . GLU C 1 35 ? -16.135 -1.776 -39.928 1.000 37.607 798 GLU B N 1
ATOM 2893 C CA . GLU C 1 35 ? -17.430 -2.321 -40.261 1.000 42.660 798 GLU B CA 1
ATOM 2894 C C . GLU C 1 35 ? -17.861 -3.348 -39.220 1.000 43.632 798 GLU B C 1
ATOM 2895 O O . GLU C 1 35 ? -19.019 -3.345 -38.817 1.000 43.306 798 GLU B O 1
ATOM 2907 N N . GLU C 1 36 ? -16.948 -4.219 -38.777 1.000 43.797 799 GLU B N 1
ATOM 2908 C CA . GLU C 1 36 ? -17.340 -5.237 -37.812 1.000 44.216 799 GLU B CA 1
ATOM 2909 C C . GLU C 1 36 ? -16.734 -4.978 -36.433 1.000 40.109 799 GLU B C 1
ATOM 2910 O O . GLU C 1 36 ? -16.491 -5.909 -35.664 1.000 40.368 799 GLU B O 1
ATOM 2922 N N . ALA C 1 37 ? -16.506 -3.708 -36.097 1.000 33.267 800 ALA B N 1
ATOM 2923 C CA . ALA C 1 37 ? -15.913 -3.379 -34.812 1.000 33.123 800 ALA B CA 1
ATOM 2924 C C . ALA C 1 37 ? -16.982 -3.375 -33.716 1.000 30.799 800 ALA B C 1
ATOM 2925 O O . ALA C 1 37 ? -18.155 -3.152 -33.985 1.000 31.310 800 ALA B O 1
ATOM 2932 N N . ILE C 1 38 ? -16.557 -3.645 -32.480 1.000 29.874 801 ILE B N 1
ATOM 2933 C CA . ILE C 1 38 ? -17.315 -3.262 -31.306 1.000 28.797 801 ILE B CA 1
ATOM 2934 C C . ILE C 1 38 ? -17.070 -1.774 -31.095 1.000 26.929 801 ILE B C 1
ATOM 2935 O O . ILE C 1 38 ? -15.912 -1.340 -31.178 1.000 28.228 801 ILE B O 1
ATOM 2951 N N . PHE C 1 39 ? -18.150 -0.994 -30.899 1.000 24.727 802 PHE B N 1
ATOM 2952 C CA . PHE C 1 39 ? -18.050 0.448 -30.685 1.000 22.500 802 PHE B CA 1
ATOM 2953 C C . PHE C 1 39 ? -18.340 0.787 -29.227 1.000 23.942 802 PHE B C 1
ATOM 2954 O O . PHE C 1 39 ? -19.345 0.307 -28.679 1.000 22.812 802 PHE B O 1
ATOM 2971 N N . LYS C 1 40 ? -17.467 1.625 -28.633 1.000 22.623 803 LYS B N 1
ATOM 2972 C CA . LYS C 1 40 ? -17.700 2.100 -27.292 1.000 23.786 803 LYS B CA 1
ATOM 2973 C C . LYS C 1 40 ? -17.518 3.607 -27.236 1.000 22.291 803 LYS B C 1
ATOM 2974 O O . LYS C 1 40 ? -16.862 4.191 -28.081 1.000 21.570 803 LYS B O 1
ATOM 2993 N N . LEU C 1 41 ? -18.133 4.199 -26.215 1.000 22.239 804 LEU B N 1
ATOM 2994 C CA . LEU C 1 41 ? -18.069 5.620 -25.931 1.000 22.379 804 LEU B CA 1
ATOM 2995 C C . LEU C 1 41 ? -17.876 5.739 -24.427 1.000 24.611 804 LEU B C 1
ATOM 2996 O O . LEU C 1 41 ? -18.763 5.371 -23.670 1.000 25.593 804 LEU B O 1
ATOM 3012 N N . HIS C 1 42 ? -16.675 6.157 -24.017 1.000 25.795 805 HIS B N 1
ATOM 3013 C CA . HIS C 1 42 ? -16.263 6.174 -22.631 1.000 29.091 805 HIS B CA 1
ATOM 3014 C C . HIS C 1 42 ? -16.486 4.795 -22.018 1.000 28.983 805 HIS B C 1
ATOM 3015 O O . HIS C 1 42 ? -16.945 4.709 -20.906 1.000 31.083 805 HIS B O 1
ATOM 3028 N N . ASN C 1 43 ? -16.180 3.732 -22.774 1.000 29.586 806 ASN B N 1
ATOM 3029 C CA . ASN C 1 43 ? -16.250 2.339 -22.343 1.000 29.096 806 ASN B CA 1
ATOM 3030 C C . ASN C 1 43 ? -17.669 1.803 -22.394 1.000 29.214 806 ASN B C 1
ATOM 3031 O O . ASN C 1 43 ? -17.830 0.627 -22.157 1.000 33.319 806 ASN B O 1
ATOM 3040 N N . ASN C 1 44 ? -18.684 2.646 -22.685 1.000 28.276 807 ASN B N 1
ATOM 3041 C CA . ASN C 1 44 ? -20.047 2.173 -22.863 1.000 28.798 807 ASN B CA 1
ATOM 3042 C C . ASN C 1 44 ? -20.226 1.658 -24.298 1.000 27.790 807 ASN B C 1
ATOM 3043 O O . ASN C 1 44 ? -19.997 2.379 -25.274 1.000 23.915 807 ASN B O 1
ATOM 3052 N N . VAL C 1 45 ? -20.707 0.421 -24.431 1.000 28.491 808 VAL B N 1
ATOM 3053 C CA . VAL C 1 45 ? -21.067 -0.077 -25.744 1.000 28.122 808 VAL B CA 1
ATOM 3054 C C . VAL C 1 45 ? -22.162 0.808 -26.352 1.000 25.824 808 VAL B C 1
ATOM 3055 O O . VAL C 1 45 ? -23.124 1.172 -25.672 1.000 25.652 808 VAL B O 1
ATOM 3068 N N . VAL C 1 46 ? -21.988 1.143 -27.641 1.000 23.233 809 VAL B N 1
ATOM 3069 C CA . VAL C 1 46 ? -22.930 1.963 -28.392 1.000 22.413 809 VAL B CA 1
ATOM 3070 C C . VAL C 1 46 ? -23.065 1.427 -29.816 1.000 21.617 809 VAL B C 1
ATOM 3071 O O . VAL C 1 46 ? -22.231 0.648 -30.281 1.000 21.985 809 VAL B O 1
ATOM 3084 N N . SER C 1 47 ? -24.091 1.926 -30.499 1.000 20.762 810 SER B N 1
ATOM 3085 C CA . SER C 1 47 ? -24.350 1.617 -31.897 1.000 21.528 810 SER B CA 1
ATOM 3086 C C . SER C 1 47 ? -23.315 2.283 -32.794 1.000 20.887 810 SER B C 1
ATOM 3087 O O . SER C 1 47 ? -22.685 3.267 -32.405 1.000 19.400 810 SER B O 1
ATOM 3094 N N . GLN C 1 48 ? -23.216 1.774 -34.029 1.000 21.931 811 GLN B N 1
ATOM 3095 C CA . GLN C 1 48 ? -22.360 2.352 -35.045 1.000 21.880 811 GLN B CA 1
ATOM 3096 C C . GLN C 1 48 ? -22.731 3.812 -35.273 1.000 21.942 811 GLN B C 1
ATOM 3097 O O . GLN C 1 48 ? -21.863 4.683 -35.408 1.000 22.208 811 GLN B O 1
ATOM 3109 N N . SER C 1 49 ? -24.034 4.069 -35.350 1.000 22.784 812 SER B N 1
ATOM 3110 C CA . SER C 1 49 ? -24.521 5.393 -35.672 1.000 24.554 812 SER B CA 1
ATOM 3111 C C . SER C 1 49 ? -24.156 6.373 -34.575 1.000 21.821 812 SER B C 1
ATOM 3112 O O . SER C 1 49 ? -23.742 7.489 -34.865 1.000 22.648 812 SER B O 1
ATOM 3119 N N . LYS C 1 50 ? -24.336 5.964 -33.304 1.000 21.446 813 LYS B N 1
ATOM 3120 C CA . LYS C 1 50 ? -23.952 6.813 -32.198 1.000 20.979 813 LYS B CA 1
ATOM 3121 C C . LYS C 1 50 ? -22.461 7.111 -32.265 1.000 20.485 813 LYS B C 1
ATOM 3122 O O . LYS C 1 50 ? -22.044 8.245 -32.043 1.000 22.089 813 LYS B O 1
ATOM 3141 N N . PHE C 1 51 ? -21.677 6.056 -32.504 1.000 20.630 814 PHE B N 1
ATOM 3142 C CA . PHE C 1 51 ? -20.228 6.145 -32.624 1.000 20.683 814 PHE B CA 1
ATOM 3143 C C . PHE C 1 51 ? -19.846 7.164 -33.690 1.000 20.620 814 PHE B C 1
ATOM 3144 O O . PHE C 1 51 ? -19.067 8.068 -33.417 1.000 21.192 814 PHE B O 1
ATOM 3161 N N . GLU C 1 52 ? -20.443 7.052 -34.886 1.000 20.542 815 GLU B N 1
ATOM 3162 C CA . GLU C 1 52 ? -20.105 7.923 -36.000 1.000 21.149 815 GLU B CA 1
ATOM 3163 C C . GLU C 1 52 ? -20.481 9.375 -35.682 1.000 23.148 815 GLU B C 1
ATOM 3164 O O . GLU C 1 52 ? -19.806 10.301 -36.182 1.000 22.602 815 GLU B O 1
ATOM 3176 N N . SER C 1 53 ? -21.553 9.575 -34.876 1.000 22.495 816 SER B N 1
ATOM 3177 C CA . SER C 1 53 ? -22.020 10.904 -34.508 1.000 23.502 816 SER B CA 1
ATOM 3178 C C . SER C 1 53 ? -20.976 11.692 -33.710 1.000 23.176 816 SER B C 1
ATOM 3179 O O . SER C 1 53 ? -21.100 12.918 -33.601 1.000 25.164 816 SER B O 1
ATOM 3186 N N . LEU C 1 54 ? -19.965 11.019 -33.136 1.000 23.418 817 LEU B N 1
ATOM 3187 C CA . LEU C 1 54 ? -18.998 11.681 -32.255 1.000 25.095 817 LEU B CA 1
ATOM 3188 C C . LEU C 1 54 ? -17.560 11.347 -32.654 1.000 25.967 817 LEU B C 1
ATOM 3189 O O . LEU C 1 54 ? -16.635 11.393 -31.835 1.000 25.962 817 LEU B O 1
ATOM 3205 N N . LEU C 1 55 ? -17.359 11.004 -33.925 1.000 26.244 818 LEU B N 1
ATOM 3206 C CA . LEU C 1 55 ? -16.169 10.276 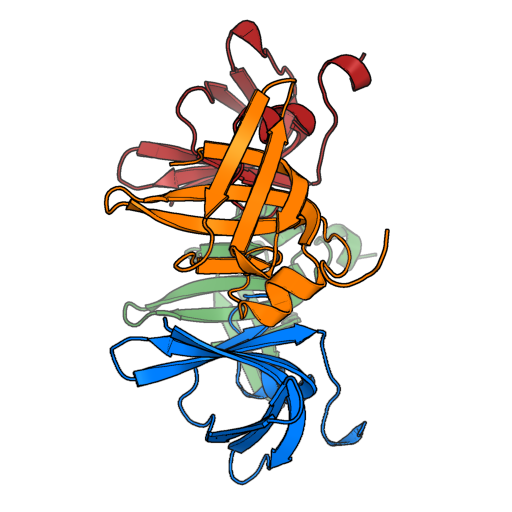-34.314 1.000 27.312 818 LEU B CA 1
ATOM 3207 C C . LEU C 1 55 ? -15.071 11.207 -34.838 1.000 29.004 818 LEU B C 1
ATOM 3208 O O . LEU C 1 55 ? -13.898 10.918 -34.641 1.000 29.008 818 LEU B O 1
ATOM 3224 N N . PHE C 1 56 ? -15.443 12.282 -35.535 1.000 30.114 819 PHE B N 1
ATOM 3225 C CA . PHE C 1 56 ? -14.446 13.069 -36.240 1.000 33.459 819 PHE B CA 1
ATOM 3226 C C . PHE C 1 56 ? -13.659 13.917 -35.247 1.000 33.862 819 PHE B C 1
ATOM 3227 O O . PHE C 1 56 ? -14.233 14.689 -34.499 1.000 32.693 819 PHE B O 1
ATOM 3244 N N . GLY C 1 57 ? -12.331 13.719 -35.233 1.000 35.697 820 GLY B N 1
ATOM 3245 C CA . GLY C 1 57 ? -11.445 14.389 -34.286 1.000 34.367 820 GLY B CA 1
ATOM 3246 C C . GLY C 1 57 ? -11.533 13.785 -32.884 1.000 32.362 820 GLY B C 1
ATOM 3247 O O . GLY C 1 57 ? -10.989 14.338 -31.936 1.000 31.570 820 GLY B O 1
ATOM 3251 N N . ALA C 1 58 ? -12.204 12.635 -32.745 1.000 29.675 821 ALA B N 1
ATOM 3252 C CA . ALA C 1 58 ? -12.269 11.940 -31.466 1.000 28.041 821 ALA B CA 1
ATOM 3253 C C . ALA C 1 58 ? -10.882 11.400 -31.097 1.000 30.010 821 ALA B C 1
ATOM 3254 O O . ALA C 1 58 ? -10.067 11.100 -31.977 1.000 29.755 821 ALA B O 1
ATOM 3261 N N . THR C 1 59 ? -10.649 11.243 -29.782 1.000 28.881 822 THR B N 1
ATOM 3262 C CA . THR C 1 59 ? -9.599 10.361 -29.315 1.000 27.684 822 THR B CA 1
ATOM 3263 C C . THR C 1 59 ? -10.164 8.967 -29.102 1.000 24.066 822 THR B C 1
ATOM 3264 O O . THR C 1 59 ? -11.141 8.827 -28.379 1.000 24.215 822 THR B O 1
ATOM 3274 N N . VAL C 1 60 ? -9.569 7.985 -29.782 1.000 22.682 823 VAL B N 1
ATOM 3275 C CA . VAL C 1 60 ? -10.063 6.628 -29.826 1.000 22.235 823 VAL B CA 1
ATOM 3276 C C . VAL C 1 60 ? -8.897 5.698 -29.506 1.000 23.895 823 VAL B C 1
ATOM 3277 O O . VAL C 1 60 ? -7.785 5.879 -30.011 1.000 24.982 823 VAL B O 1
ATOM 3290 N N . THR C 1 61 ? -9.212 4.687 -28.683 1.000 24.065 824 THR B N 1
ATOM 3291 C CA . THR C 1 61 ? -8.380 3.516 -28.524 1.000 24.165 824 THR B CA 1
ATOM 3292 C C . THR C 1 61 ? -8.901 2.413 -29.431 1.000 23.747 824 THR B C 1
ATOM 3293 O O . THR C 1 61 ? -10.079 2.016 -29.350 1.000 23.579 824 THR B O 1
ATOM 3303 N N . ALA C 1 62 ? -7.999 1.921 -30.278 1.000 24.370 825 ALA B N 1
ATOM 3304 C CA . ALA C 1 62 ? -8.240 0.738 -31.082 1.000 25.793 825 ALA B CA 1
ATOM 3305 C C . ALA C 1 62 ? -7.498 -0.414 -30.438 1.000 28.261 825 ALA B C 1
ATOM 3306 O O . ALA C 1 62 ? -6.295 -0.320 -30.149 1.000 28.860 825 ALA B O 1
ATOM 3313 N N . SER C 1 63 ? -8.241 -1.500 -30.235 1.000 30.623 826 SER B N 1
ATOM 3314 C CA . SER C 1 63 ? -7.706 -2.696 -29.620 1.000 34.914 826 SER B CA 1
ATOM 3315 C C . SER C 1 63 ? -8.289 -3.920 -30.331 1.000 38.600 826 SER B C 1
ATOM 3316 O O . SER C 1 63 ? -9.380 -3.866 -30.899 1.000 39.190 826 SER B O 1
ATOM 3323 N N . LYS C 1 64 ? -7.516 -5.011 -30.320 1.000 43.544 827 LYS B N 1
ATOM 3324 C CA . LYS C 1 64 ? -7.872 -6.266 -30.964 1.000 47.217 827 LYS B CA 1
ATOM 3325 C C . LYS C 1 64 ? -7.611 -7.398 -29.977 1.000 50.770 827 LYS B C 1
ATOM 3326 O O . LYS C 1 64 ? -6.537 -7.440 -29.379 1.000 53.751 827 LYS B O 1
ATOM 3345 N N . ASP C 1 65 ? -8.598 -8.285 -29.784 1.000 54.081 828 ASP B N 1
ATOM 3346 C CA . ASP C 1 65 ? -8.411 -9.465 -28.954 1.000 58.616 828 ASP B CA 1
ATOM 3347 C C . ASP C 1 65 ? -7.664 -10.520 -29.774 1.000 64.915 828 ASP B C 1
ATOM 3348 O O . ASP C 1 65 ? -7.372 -10.287 -30.951 1.000 64.436 828 ASP B O 1
ATOM 3357 N N . ASP C 1 66 ? -7.337 -11.660 -29.140 1.000 74.271 829 ASP B N 1
ATOM 3358 C CA . ASP C 1 66 ? -6.542 -12.716 -29.773 1.000 79.534 829 ASP B CA 1
ATOM 3359 C C . ASP C 1 66 ? -7.299 -13.358 -30.939 1.000 80.630 829 ASP B C 1
ATOM 3360 O O . ASP C 1 66 ? -6.671 -14.012 -31.776 1.000 86.579 829 ASP B O 1
ATOM 3369 N N . LYS C 1 67 ? -8.634 -13.181 -30.961 1.000 74.786 830 LYS B N 1
ATOM 3370 C CA . LYS C 1 67 ? -9.514 -13.743 -31.975 1.000 74.482 830 LYS B CA 1
ATOM 3371 C C . LYS C 1 67 ? -9.711 -12.751 -33.132 1.000 70.902 830 LYS B C 1
ATOM 3372 O O . LYS C 1 67 ? -10.494 -13.009 -34.038 1.000 73.482 830 LYS B O 1
ATOM 3391 N N . GLY C 1 68 ? -9.026 -11.601 -33.095 1.000 65.366 831 GLY B N 1
ATOM 3392 C CA . GLY C 1 68 ? -9.016 -10.671 -34.212 1.000 59.698 831 GLY B CA 1
ATOM 3393 C C . GLY C 1 68 ? -10.134 -9.631 -34.149 1.000 55.691 831 GLY B C 1
ATOM 3394 O O . GLY C 1 68 ? -10.220 -8.811 -35.050 1.000 57.385 831 GLY B O 1
ATOM 3398 N N . VAL C 1 69 ? -10.977 -9.644 -33.107 1.000 52.352 832 VAL B N 1
ATOM 3399 C CA . VAL C 1 69 ? -12.127 -8.750 -33.022 1.000 48.421 832 VAL B CA 1
ATOM 3400 C C . VAL C 1 69 ? -11.680 -7.353 -32.586 1.000 45.111 832 VAL B C 1
ATOM 3401 O O . VAL C 1 69 ? -11.106 -7.197 -31.501 1.000 43.254 832 VAL B O 1
ATOM 3414 N N . LEU C 1 70 ? -12.022 -6.348 -33.412 1.000 42.875 833 LEU B N 1
ATOM 3415 C CA . LEU C 1 70 ? -11.611 -4.957 -33.211 1.000 38.665 833 LEU B CA 1
ATOM 3416 C C . LEU C 1 70 ? -12.613 -4.204 -32.332 1.000 35.960 833 LEU B C 1
ATOM 3417 O O . LEU C 1 70 ? -13.818 -4.223 -32.586 1.000 35.021 833 LEU B O 1
ATOM 3433 N N . THR C 1 71 ? -12.091 -3.519 -31.308 1.000 32.827 834 THR B N 1
ATOM 3434 C CA . THR C 1 71 ? -12.876 -2.615 -30.487 1.000 29.993 834 THR B CA 1
ATOM 3435 C C . THR C 1 71 ? -12.313 -1.213 -30.670 1.000 26.105 834 THR B C 1
ATOM 3436 O O . THR C 1 71 ? -11.088 -0.992 -30.634 1.000 26.408 834 THR B O 1
ATOM 3446 N N . LEU C 1 72 ? -13.236 -0.286 -30.874 1.000 21.736 835 LEU B N 1
ATOM 3447 C CA . LEU C 1 72 ? -12.946 1.126 -31.021 1.000 21.719 835 LEU B CA 1
ATOM 3448 C C . LEU C 1 72 ? -13.706 1.876 -29.945 1.000 20.357 835 LEU B C 1
ATOM 3449 O O . LEU C 1 72 ? -14.935 1.861 -29.951 1.000 19.729 835 LEU B O 1
ATOM 3465 N N . ASN C 1 73 ? -12.956 2.475 -29.007 1.000 21.303 836 ASN B N 1
ATOM 3466 C CA . ASN C 1 73 ? -13.543 3.148 -27.857 1.000 20.708 836 ASN B CA 1
ATOM 3467 C C . ASN C 1 73 ? -13.232 4.637 -27.959 1.000 20.890 836 ASN B C 1
ATOM 3468 O O . ASN C 1 73 ? -12.072 5.018 -27.975 1.000 22.651 836 ASN B O 1
ATOM 3477 N N . ILE C 1 74 ? -14.271 5.466 -28.044 1.000 21.089 837 ILE B N 1
ATOM 3478 C CA . ILE C 1 74 ? -14.116 6.912 -27.981 1.000 23.461 837 ILE B CA 1
ATOM 3479 C C . ILE C 1 74 ? -13.898 7.329 -26.521 1.000 26.130 837 ILE B C 1
ATOM 3480 O O . ILE C 1 74 ? -14.810 7.147 -25.715 1.000 25.877 837 ILE B O 1
ATOM 3496 N N . ILE C 1 75 ? -12.698 7.877 -26.242 1.000 27.270 838 ILE B N 1
ATOM 3497 C CA . ILE C 1 75 ? -12.220 8.377 -24.954 1.000 31.917 838 ILE B CA 1
ATOM 3498 C C . ILE C 1 75 ? -12.603 9.858 -24.815 1.000 32.785 838 ILE B C 1
ATOM 3499 O O . ILE C 1 75 ? -13.021 10.299 -23.758 1.000 32.079 838 ILE B O 1
ATOM 3515 N N . ASP C 1 76 ? -12.360 10.638 -25.881 1.000 33.130 839 ASP B N 1
ATOM 3516 C CA . ASP C 1 76 ? -12.657 12.066 -25.942 1.000 35.211 839 ASP B CA 1
ATOM 3517 C C . ASP C 1 76 ? -13.488 12.275 -27.205 1.000 32.437 839 ASP B C 1
ATOM 3518 O O . ASP C 1 76 ? -13.067 11.872 -28.292 1.000 30.042 839 ASP B O 1
ATOM 3527 N N . GLU C 1 77 ? -14.680 12.847 -27.029 1.000 33.639 840 GLU B N 1
ATOM 3528 C CA . GLU C 1 77 ? -15.683 12.892 -28.075 1.000 34.240 840 GLU B CA 1
ATOM 3529 C C . GLU C 1 77 ? -15.246 13.808 -29.213 1.000 34.526 840 GLU B C 1
ATOM 3530 O O . GLU C 1 77 ? -14.755 14.904 -28.991 1.000 38.822 840 GLU B O 1
ATOM 3542 N N . GLY C 1 78 ? -15.439 13.351 -30.451 1.000 34.147 841 GLY B N 1
ATOM 3543 C CA . GLY C 1 78 ? -15.320 14.223 -31.607 1.000 34.582 841 GLY B CA 1
ATOM 3544 C C . GLY C 1 78 ? -16.676 14.806 -31.977 1.000 35.233 841 GLY B C 1
ATOM 3545 O O . GLY C 1 78 ? -17.561 14.955 -31.124 1.000 36.855 841 GLY B O 1
ATOM 3549 N N . VAL C 1 79 ? -16.826 15.062 -33.273 1.000 34.732 842 VAL B N 1
ATOM 3550 C CA . VAL C 1 79 ? -18.016 15.651 -33.856 1.000 35.394 842 VAL B CA 1
ATOM 3551 C C . VAL C 1 79 ? -18.525 14.747 -34.971 1.000 31.808 842 VAL B C 1
ATOM 3552 O O . VAL C 1 79 ? -17.863 13.792 -35.360 1.000 29.234 842 VAL B O 1
ATOM 3565 N N . ASP C 1 80 ? -19.706 15.061 -35.479 1.000 32.164 843 ASP B N 1
ATOM 3566 C CA . ASP C 1 80 ? -20.436 14.113 -36.278 1.000 30.433 843 ASP B CA 1
ATOM 3567 C C . ASP C 1 80 ? -19.634 13.950 -37.568 1.000 30.878 843 ASP B C 1
ATOM 3568 O O . ASP C 1 80 ? -19.196 14.936 -38.132 1.000 31.708 843 ASP B O 1
ATOM 3577 N N . ALA C 1 81 ? -19.362 12.696 -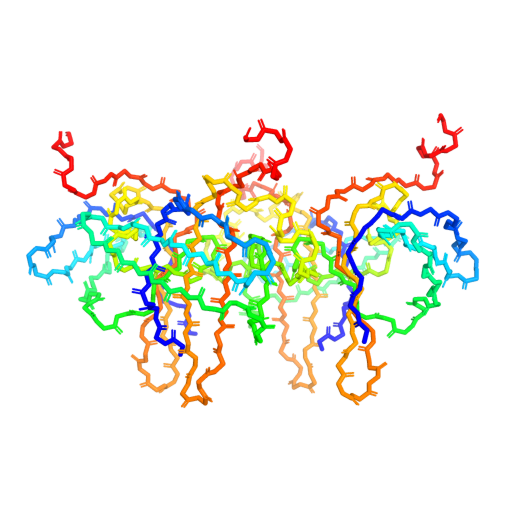37.954 1.000 31.081 844 ALA B N 1
ATOM 3578 C CA . ALA C 1 81 ? -18.634 12.347 -39.172 1.000 33.475 844 ALA B CA 1
ATOM 3579 C C . ALA C 1 81 ? -19.279 12.972 -40.407 1.000 35.821 844 ALA B C 1
ATOM 3580 O O . ALA C 1 81 ? -18.576 13.339 -41.326 1.000 40.251 844 ALA B O 1
ATOM 3587 N N . LEU C 1 82 ? -20.611 13.105 -40.412 1.000 37.826 845 LEU B N 1
ATOM 3588 C CA . LEU C 1 82 ? -21.366 13.712 -41.508 1.000 41.474 845 LEU B CA 1
ATOM 3589 C C . LEU C 1 82 ? -21.148 15.217 -41.652 1.000 44.488 845 LEU B C 1
ATOM 3590 O O . LEU C 1 82 ? -21.292 15.730 -42.741 1.000 46.532 845 LEU B O 1
ATOM 3606 N N . GLU C 1 83 ? -20.879 15.931 -40.566 1.000 46.800 846 GLU B N 1
ATOM 3607 C CA . GLU C 1 83 ? -20.778 17.376 -40.550 1.000 54.179 846 GLU B CA 1
ATOM 3608 C C . GLU C 1 83 ? -19.581 17.882 -41.348 1.000 60.572 846 GLU B C 1
ATOM 3609 O O . GLU C 1 83 ? -18.460 17.422 -41.159 1.000 57.170 846 GLU B O 1
ATOM 3621 N N . HIS C 1 84 ? -19.834 18.871 -42.222 1.000 70.799 847 HIS B N 1
ATOM 3622 C CA . HIS C 1 84 ? -18.819 19.380 -43.137 1.000 81.302 847 HIS B CA 1
ATOM 3623 C C . HIS C 1 84 ? -17.871 20.322 -42.379 1.000 85.986 847 HIS B C 1
ATOM 3624 O O . HIS C 1 84 ? -18.140 21.517 -42.193 1.000 88.377 847 HIS B O 1
ATOM 3637 N N . HIS C 1 85 ? -16.673 19.787 -42.115 1.000 83.421 848 HIS B N 1
ATOM 3638 C CA . HIS C 1 85 ? -15.727 20.313 -41.147 1.000 82.441 848 HIS B CA 1
ATOM 3639 C C . HIS C 1 85 ? -15.352 21.759 -41.504 1.000 83.592 848 HIS B C 1
ATOM 3640 O O . HIS C 1 85 ? -14.238 21.956 -42.024 1.000 83.139 848 HIS B O 1
ATOM 3653 N N . VAL D 1 5 ? -29.100 -9.637 -3.967 1.000 66.866 768 VAL C N 1
ATOM 3654 C CA . VAL D 1 5 ? -29.412 -8.245 -3.527 1.000 62.535 768 VAL C CA 1
ATOM 3655 C C . VAL D 1 5 ? -28.640 -7.245 -4.393 1.000 57.365 768 VAL C C 1
ATOM 3656 O O . VAL D 1 5 ? -27.538 -7.472 -4.902 1.000 58.192 768 VAL C O 1
ATOM 3669 N N . LEU D 1 6 ? -29.285 -6.100 -4.541 1.000 48.601 769 LEU C N 1
ATOM 3670 C CA . LEU D 1 6 ? -28.848 -5.046 -5.405 1.000 42.183 769 LEU C CA 1
ATOM 3671 C C . LEU D 1 6 ? -29.642 -3.840 -4.920 1.000 40.113 769 LEU C C 1
ATOM 3672 O O . LEU D 1 6 ? -30.819 -3.699 -5.222 1.000 40.459 769 LEU C O 1
ATOM 3688 N N . VAL D 1 7 ? -29.025 -3.028 -4.061 1.000 35.143 770 VAL C N 1
ATOM 3689 C CA . VAL D 1 7 ? -29.554 -1.721 -3.754 1.000 32.071 770 VAL C CA 1
ATOM 3690 C C . VAL D 1 7 ? -28.624 -0.691 -4.386 1.000 28.086 770 VAL C C 1
ATOM 3691 O O . VAL D 1 7 ? -27.413 -0.883 -4.460 1.000 26.482 770 VAL C O 1
ATOM 3704 N N . THR D 1 8 ? -29.217 0.417 -4.829 1.000 26.029 771 THR C N 1
ATOM 3705 C CA . THR D 1 8 ? -28.505 1.627 -5.202 1.000 24.915 771 THR C CA 1
ATOM 3706 C C . THR D 1 8 ? -29.116 2.785 -4.414 1.000 26.443 771 THR C C 1
ATOM 3707 O O . THR D 1 8 ? -30.331 2.988 -4.462 1.000 24.548 771 THR C O 1
ATOM 3717 N N . GLY D 1 9 ? -28.291 3.510 -3.672 1.000 26.868 772 GLY C N 1
ATOM 3718 C CA . GLY D 1 9 ? -28.808 4.613 -2.884 1.000 30.634 772 GLY C CA 1
ATOM 3719 C C . GLY D 1 9 ? -27.712 5.260 -2.036 1.000 31.814 772 GLY C C 1
ATOM 3720 O O . GLY D 1 9 ? -26.525 4.995 -2.205 1.000 29.644 772 GLY C O 1
ATOM 3724 N N . GLU D 1 10 ? -28.145 6.103 -1.098 1.000 36.925 773 GLU C N 1
ATOM 3725 C CA . GLU D 1 10 ? -27.229 6.997 -0.412 1.000 37.013 773 GLU C CA 1
ATOM 3726 C C . GLU D 1 10 ? -26.666 6.305 0.825 1.000 35.125 773 GLU C C 1
ATOM 3727 O O . GLU D 1 10 ? -27.401 5.580 1.504 1.000 31.701 773 GLU C O 1
ATOM 3739 N N . VAL D 1 11 ? -25.357 6.507 1.056 1.000 34.971 774 VAL C N 1
ATOM 3740 C CA . VAL D 1 11 ? -24.686 5.968 2.213 1.000 33.308 774 VAL C CA 1
ATOM 3741 C C . VAL D 1 11 ? -24.979 6.869 3.408 1.000 34.375 774 VAL C C 1
ATOM 3742 O O . VAL D 1 11 ? -24.818 8.084 3.308 1.000 35.087 774 VAL C O 1
ATOM 3755 N N . SER D 1 12 ? -25.407 6.247 4.518 1.000 34.099 775 SER C N 1
ATOM 3756 C CA . SER D 1 12 ? -25.409 6.854 5.855 1.000 37.243 775 SER C CA 1
ATOM 3757 C C . SER D 1 12 ? -24.698 5.940 6.864 1.000 37.877 775 SER C C 1
ATOM 3758 O O . SER D 1 12 ? -24.225 4.857 6.523 1.000 37.876 775 SER C O 1
ATOM 3765 N N . ASN D 1 13 ? -24.642 6.371 8.128 1.000 42.036 776 ASN C N 1
ATOM 3766 C CA . ASN D 1 13 ? -24.165 5.568 9.250 1.000 44.798 776 ASN C CA 1
ATOM 3767 C C . ASN D 1 13 ? -22.826 4.859 9.010 1.000 42.309 776 ASN C C 1
ATOM 3768 O O . ASN D 1 13 ? -22.657 3.708 9.407 1.000 40.048 776 ASN C O 1
ATOM 3777 N N . VAL D 1 14 ? -21.857 5.557 8.411 1.000 42.600 777 VAL C N 1
ATOM 3778 C CA . VAL D 1 14 ? -20.551 4.974 8.145 1.000 40.360 777 VAL C CA 1
ATOM 3779 C C . VAL D 1 14 ? -19.834 4.751 9.473 1.000 42.280 777 VAL C C 1
ATOM 3780 O O . VAL D 1 14 ? -19.690 5.680 10.265 1.000 45.646 777 VAL C O 1
ATOM 3793 N N . ASP D 1 15 ? -19.452 3.499 9.728 1.000 41.904 778 ASP C N 1
ATOM 3794 C CA . ASP D 1 15 ? -18.579 3.177 10.847 1.000 42.676 778 ASP C CA 1
ATOM 3795 C C . ASP D 1 15 ? -17.296 2.566 10.279 1.000 40.791 778 ASP C C 1
ATOM 3796 O O . ASP D 1 15 ? -17.238 1.383 9.920 1.000 36.683 778 ASP C O 1
ATOM 3805 N N . LEU D 1 16 ? -16.268 3.406 10.198 1.000 44.176 779 LEU C N 1
ATOM 3806 C CA . LEU D 1 16 ? -14.975 3.023 9.633 1.000 46.318 779 LEU C CA 1
ATOM 3807 C C . LEU D 1 16 ? -14.302 1.937 10.476 1.000 49.084 779 LEU C C 1
ATOM 3808 O O . LEU D 1 16 ? -13.719 1.019 9.907 1.000 46.181 779 LEU C O 1
ATOM 3824 N N . ASP D 1 17 ? -14.414 2.021 11.815 1.000 51.954 780 ASP C N 1
ATOM 3825 C CA . ASP D 1 17 ? -13.802 1.042 12.699 1.000 57.737 780 ASP C CA 1
ATOM 3826 C C . ASP D 1 17 ? -14.393 -0.353 12.464 1.000 57.040 780 ASP C C 1
ATOM 3827 O O . ASP D 1 17 ? -13.660 -1.340 12.416 1.000 57.922 780 ASP C O 1
ATOM 3836 N N . LYS D 1 18 ? -15.730 -0.453 12.362 1.000 53.810 781 LYS C N 1
ATOM 3837 C CA . LYS D 1 18 ? -16.402 -1.730 12.169 1.000 52.833 781 LYS C CA 1
ATOM 3838 C C . LYS D 1 18 ? -16.648 -1.989 10.683 1.000 47.283 781 LYS C C 1
ATOM 3839 O O . LYS D 1 18 ? -17.238 -3.000 10.335 1.000 44.931 781 LYS C O 1
ATOM 3858 N N . THR D 1 19 ? -16.157 -1.099 9.815 1.000 45.216 782 THR C N 1
ATOM 3859 C CA . THR D 1 19 ? -16.354 -1.176 8.363 1.000 42.785 782 THR C CA 1
ATOM 3860 C C . THR D 1 19 ? -17.806 -1.557 8.038 1.000 40.899 782 THR C C 1
ATOM 3861 O O . THR D 1 19 ? -18.076 -2.611 7.467 1.000 39.420 782 THR C O 1
ATOM 3871 N N . THR D 1 20 ? -18.745 -0.729 8.486 1.000 39.913 783 THR C N 1
ATOM 3872 C CA . THR D 1 20 ? -20.150 -0.926 8.178 1.000 39.095 783 THR C CA 1
ATOM 3873 C C . THR D 1 20 ? -20.717 0.370 7.618 1.000 39.207 783 THR C C 1
ATOM 3874 O O . THR D 1 20 ? -20.276 1.467 7.970 1.000 37.030 783 THR C O 1
ATOM 3884 N N . ILE D 1 21 ? -21.694 0.205 6.712 1.000 38.395 784 ILE C N 1
ATOM 3885 C CA . ILE D 1 21 ? -22.455 1.305 6.139 1.000 36.940 784 ILE C CA 1
ATOM 3886 C C . ILE D 1 21 ? -23.945 0.948 6.131 1.000 35.228 784 ILE C C 1
ATOM 3887 O O . ILE D 1 21 ? -24.311 -0.238 6.192 1.000 35.700 784 ILE C O 1
ATOM 3903 N N . THR D 1 22 ? -24.782 1.980 6.011 1.000 31.431 785 THR C N 1
ATOM 3904 C CA . THR D 1 22 ? -26.183 1.812 5.670 1.000 32.154 785 THR C CA 1
ATOM 3905 C C . THR D 1 22 ? -26.425 2.443 4.297 1.000 30.297 785 THR C C 1
ATOM 3906 O O . THR D 1 22 ? -25.972 3.569 4.040 1.000 28.770 785 THR C O 1
ATOM 3916 N N . ILE D 1 23 ? -27.134 1.716 3.416 1.000 30.188 786 ILE C N 1
ATOM 3917 C CA . ILE D 1 23 ? -27.611 2.289 2.159 1.000 30.645 786 ILE C CA 1
ATOM 3918 C C . ILE D 1 23 ? -29.147 2.342 2.165 1.000 32.036 786 ILE C C 1
ATOM 3919 O O . ILE D 1 23 ? -29.776 1.344 2.517 1.000 34.138 786 ILE C O 1
ATOM 3935 N N . SER D 1 24 ? -29.740 3.472 1.735 1.000 31.232 787 SER C N 1
ATOM 3936 C CA . SER D 1 24 ? -31.192 3.621 1.695 1.000 33.315 787 SER C CA 1
ATOM 3937 C C . SER D 1 24 ? -31.721 3.723 0.261 1.000 33.454 787 SER C C 1
ATOM 3938 O O . SER D 1 24 ? -31.155 4.476 -0.538 1.000 32.483 787 SER C O 1
ATOM 3945 N N . GLU D 1 25 ? -32.792 2.962 -0.043 1.000 34.085 788 GLU C N 1
ATOM 3946 C CA . GLU D 1 25 ? -33.478 3.055 -1.322 1.000 34.463 788 GLU C CA 1
ATOM 3947 C C . GLU D 1 25 ? -34.928 2.672 -1.082 1.000 37.992 788 GLU C C 1
ATOM 3948 O O . GLU D 1 25 ? -35.216 1.686 -0.391 1.000 37.105 788 GLU C O 1
ATOM 3960 N N . ASP D 1 26 ? -35.826 3.497 -1.635 1.000 40.324 789 ASP C N 1
ATOM 3961 C CA . ASP D 1 26 ? -37.253 3.230 -1.663 1.000 42.182 789 ASP C CA 1
ATOM 3962 C C . ASP D 1 26 ? -37.805 2.973 -0.259 1.000 44.736 789 ASP C C 1
ATOM 3963 O O . ASP D 1 26 ? -38.655 2.104 -0.094 1.000 42.789 789 ASP C O 1
ATOM 3972 N N . GLY D 1 27 ? -37.344 3.728 0.750 1.000 44.596 790 GLY C N 1
ATOM 3973 C CA . GLY D 1 27 ? -37.953 3.629 2.069 1.000 46.032 790 GLY C CA 1
ATOM 3974 C C . GLY D 1 27 ? -37.446 2.434 2.877 1.000 45.855 790 GLY C C 1
ATOM 3975 O O . GLY D 1 27 ? -37.942 2.196 3.962 1.000 50.413 790 GLY C O 1
ATOM 3979 N N . LYS D 1 28 ? -36.438 1.725 2.367 1.000 44.446 791 LYS C N 1
ATOM 3980 C CA . LYS D 1 28 ? -35.813 0.627 3.069 1.000 44.166 791 LYS C CA 1
ATOM 3981 C C . LYS D 1 28 ? -34.365 1.005 3.373 1.000 39.880 791 LYS C C 1
ATOM 3982 O O . LYS D 1 28 ? -33.780 1.853 2.717 1.000 37.502 791 LYS C O 1
ATOM 4001 N N . THR D 1 29 ? -33.772 0.316 4.341 1.000 40.201 792 THR C N 1
ATOM 4002 C CA . THR D 1 29 ? -32.374 0.475 4.706 1.000 38.278 792 THR C CA 1
ATOM 4003 C C . THR D 1 29 ? -31.692 -0.888 4.611 1.000 38.039 792 THR C C 1
ATOM 4004 O O . THR D 1 29 ? -32.283 -1.925 4.904 1.000 38.004 792 THR C O 1
ATOM 4014 N N . PHE D 1 30 ? -30.432 -0.849 4.151 1.000 36.862 793 PHE C N 1
ATOM 4015 C CA . PHE D 1 30 ? -29.617 -2.031 3.927 1.000 35.397 793 PHE C CA 1
ATOM 4016 C C . PHE D 1 30 ? -28.310 -1.787 4.657 1.000 33.634 793 PHE C C 1
ATOM 4017 O O . PHE D 1 30 ? -27.687 -0.744 4.463 1.000 31.572 793 PHE C O 1
ATOM 4034 N N . ASN D 1 31 ? -27.914 -2.764 5.473 1.000 33.724 794 ASN C N 1
ATOM 4035 C CA . ASN D 1 31 ? -26.675 -2.651 6.206 1.000 33.341 794 ASN C CA 1
ATOM 4036 C C . ASN D 1 31 ? -25.649 -3.603 5.608 1.000 32.150 794 ASN C C 1
ATOM 4037 O O . ASN D 1 31 ? -25.977 -4.739 5.279 1.000 33.014 794 ASN C O 1
ATOM 4046 N N . TYR D 1 32 ? -24.407 -3.136 5.550 1.000 31.160 795 TYR C N 1
ATOM 4047 C CA . TYR D 1 32 ? -23.343 -3.937 4.981 1.000 33.314 795 TYR C CA 1
ATOM 4048 C C . TYR D 1 32 ? -22.088 -3.836 5.814 1.000 33.590 795 TYR C C 1
ATOM 4049 O O . TYR D 1 32 ? -21.750 -2.755 6.284 1.000 33.459 795 TYR C O 1
ATOM 4066 N N . ASN D 1 33 ? -21.459 -4.993 5.992 1.000 35.293 796 ASN C N 1
ATOM 4067 C CA . ASN D 1 33 ? -20.102 -5.035 6.489 1.000 37.186 796 ASN C CA 1
ATOM 4068 C C . ASN D 1 33 ? -19.211 -5.160 5.263 1.000 34.920 796 ASN C C 1
ATOM 4069 O O . ASN D 1 33 ? -19.256 -6.174 4.583 1.000 35.857 796 ASN C O 1
ATOM 4078 N N . TYR D 1 34 ? -18.437 -4.122 4.967 1.000 34.345 797 TYR C N 1
ATOM 4079 C CA . TYR D 1 34 ? -17.764 -4.035 3.684 1.000 33.858 797 TYR C CA 1
ATOM 4080 C C . TYR D 1 34 ? -16.330 -4.565 3.752 1.000 39.374 797 TYR C C 1
ATOM 4081 O O . TYR D 1 34 ? -15.550 -4.379 2.808 1.000 36.560 797 TYR C O 1
ATOM 4098 N N . GLU D 1 35 ? -15.999 -5.262 4.855 1.000 41.444 798 GLU C N 1
ATOM 4099 C CA . GLU D 1 35 ? -14.641 -5.670 5.131 1.000 44.818 798 GLU C CA 1
ATOM 4100 C C . GLU D 1 35 ? -14.084 -6.470 3.957 1.000 45.887 798 GLU C C 1
ATOM 4101 O O . GLU D 1 35 ? -12.940 -6.285 3.590 1.000 48.443 798 GLU C O 1
ATOM 4113 N N . GLU D 1 36 ? -14.865 -7.366 3.363 1.000 46.812 799 GLU C N 1
ATOM 4114 C CA . GLU D 1 36 ? -14.321 -8.204 2.307 1.000 50.355 799 GLU C CA 1
ATOM 4115 C C . GLU D 1 36 ? -14.858 -7.805 0.928 1.000 46.677 799 GLU C C 1
ATOM 4116 O O . GLU D 1 36 ? -14.826 -8.617 0.019 1.000 50.761 799 GLU C O 1
ATOM 4128 N N . ALA D 1 37 ? -15.315 -6.560 0.762 1.000 41.702 800 ALA C N 1
ATOM 4129 C CA . ALA D 1 37 ? -15.980 -6.143 -0.466 1.000 40.167 800 ALA C CA 1
ATOM 4130 C C . ALA D 1 37 ? -14.953 -5.776 -1.533 1.000 38.569 800 ALA C C 1
ATOM 4131 O O . ALA D 1 37 ? -13.844 -5.376 -1.199 1.000 39.642 800 ALA C O 1
ATOM 4138 N N . ILE D 1 38 ? -15.340 -5.941 -2.804 1.000 38.641 801 ILE C N 1
ATOM 4139 C CA . ILE D 1 38 ? -14.681 -5.275 -3.913 1.000 35.784 801 ILE C CA 1
ATOM 4140 C C . ILE D 1 38 ? -15.142 -3.819 -3.908 1.000 33.012 801 ILE C C 1
ATOM 4141 O O . ILE D 1 38 ? -16.349 -3.586 -3.764 1.000 33.778 801 ILE C O 1
ATOM 4157 N N . PHE D 1 39 ? -14.198 -2.857 -3.992 1.000 30.690 802 PHE C N 1
ATOM 4158 C CA . PHE D 1 39 ? -14.536 -1.435 -3.989 1.000 27.624 802 PHE C CA 1
ATOM 4159 C C . PHE D 1 39 ? -14.327 -0.821 -5.369 1.000 29.265 802 PHE C C 1
ATOM 4160 O O . PHE D 1 39 ? -13.264 -1.037 -5.975 1.000 27.718 802 PHE C O 1
ATOM 4177 N N . LYS D 1 40 ? -15.320 -0.044 -5.841 1.000 27.517 803 LYS C N 1
ATOM 4178 C CA . LYS D 1 40 ? -15.167 0.662 -7.095 1.000 28.577 803 LYS C CA 1
ATOM 4179 C C . LYS D 1 40 ? -15.582 2.115 -6.946 1.000 26.888 803 LYS C C 1
ATOM 4180 O O . LYS D 1 40 ? -16.303 2.469 -6.027 1.000 23.512 803 LYS C O 1
ATOM 4199 N N . LEU D 1 41 ? -15.086 2.933 -7.877 1.000 27.233 804 LEU C N 1
ATOM 4200 C CA . LEU D 1 41 ? -15.397 4.347 -7.957 1.000 29.144 804 LEU C CA 1
ATOM 4201 C C . LEU D 1 41 ? -15.662 4.659 -9.424 1.000 30.531 804 LEU C C 1
ATOM 4202 O O . LEU D 1 41 ? -14.745 4.562 -10.223 1.000 28.878 804 LEU C O 1
ATOM 4218 N N . HIS D 1 42 ? -16.942 4.912 -9.761 1.000 29.488 805 HIS C N 1
ATOM 4219 C CA . HIS D 1 42 ? -17.395 5.033 -11.133 1.000 29.857 805 HIS C CA 1
ATOM 4220 C C . HIS D 1 42 ? -16.939 3.814 -11.932 1.000 28.359 805 HIS C C 1
ATOM 4221 O O . HIS D 1 42 ? -16.505 3.974 -13.044 1.000 28.988 805 HIS C O 1
ATOM 4234 N N . ASN D 1 43 ? -17.011 2.620 -11.335 1.000 28.349 806 ASN C N 1
ATOM 4235 C CA . ASN D 1 43 ? -16.719 1.342 -11.966 1.000 30.640 806 ASN C CA 1
ATOM 4236 C C . ASN D 1 43 ? -15.226 1.060 -11.977 1.000 34.031 806 ASN C C 1
ATOM 4237 O O . ASN D 1 43 ? -14.861 -0.041 -12.384 1.000 38.887 806 ASN C O 1
ATOM 4246 N N . ASN D 1 44 ? -14.372 2.023 -11.561 1.000 36.017 807 ASN C N 1
ATOM 4247 C CA . ASN D 1 44 ? -12.936 1.778 -11.456 1.000 37.122 807 ASN C CA 1
ATOM 4248 C C . ASN D 1 44 ? -12.641 1.093 -10.115 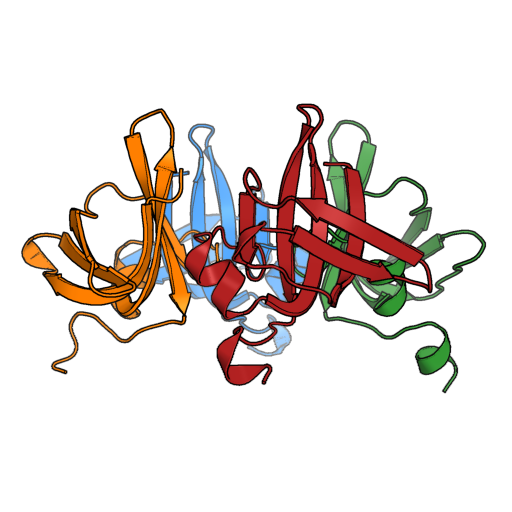1.000 38.046 807 ASN C C 1
ATOM 4249 O O . ASN D 1 44 ? -12.982 1.603 -9.041 1.000 33.252 807 ASN C O 1
ATOM 4258 N N . VAL D 1 45 ? -11.952 -0.048 -10.158 1.000 37.139 808 VAL C N 1
ATOM 4259 C CA . VAL D 1 45 ? -11.527 -0.678 -8.920 1.000 36.232 808 VAL C CA 1
ATOM 4260 C C . VAL D 1 45 ? -10.582 0.270 -8.176 1.000 33.766 808 VAL C C 1
ATOM 4261 O O . VAL D 1 45 ? -9.681 0.866 -8.792 1.000 32.631 808 VAL C O 1
ATOM 4274 N N . VAL D 1 46 ? -10.816 0.388 -6.852 1.000 30.057 809 VAL C N 1
ATOM 4275 C CA . VAL D 1 46 ? -10.007 1.195 -5.965 1.000 31.458 809 VAL C CA 1
ATOM 4276 C C . VAL D 1 46 ? -9.785 0.462 -4.646 1.000 32.527 809 VAL C C 1
ATOM 4277 O O . VAL D 1 46 ? -10.486 -0.501 -4.317 1.000 33.479 809 VAL C O 1
ATOM 4290 N N . SER D 1 47 ? -8.816 0.983 -3.886 1.000 31.786 810 SER C N 1
ATOM 4291 C CA . SER D 1 47 ? -8.486 0.512 -2.554 1.000 33.090 810 SER C CA 1
ATOM 4292 C C . SER D 1 47 ? -9.598 0.892 -1.585 1.000 32.664 810 SER C C 1
ATOM 4293 O O . SER D 1 47 ? -10.361 1.826 -1.829 1.000 31.561 810 SER C O 1
ATOM 4300 N N . GLN D 1 48 ? -9.612 0.196 -0.444 1.000 34.664 811 GLN C N 1
ATOM 4301 C CA . GLN D 1 48 ? -10.522 0.510 0.640 1.000 34.818 811 GLN C CA 1
ATOM 4302 C C . GLN D 1 48 ? -10.360 1.962 1.074 1.000 34.840 811 GLN C C 1
ATOM 4303 O O . GLN D 1 48 ? -11.342 2.655 1.308 1.000 32.096 811 GLN C O 1
ATOM 4315 N N . SER D 1 49 ? -9.105 2.395 1.216 1.000 36.381 812 SER C N 1
ATOM 4316 C CA . SER D 1 49 ? -8.811 3.725 1.720 1.000 39.204 812 SER C CA 1
ATOM 4317 C C . SER D 1 49 ? -9.366 4.783 0.775 1.000 35.438 812 SER C C 1
ATOM 4318 O O . SER D 1 49 ? -9.935 5.775 1.220 1.000 38.266 812 SER C O 1
ATOM 4325 N N . LYS D 1 50 ? -9.160 4.592 -0.534 1.000 34.490 813 LYS C N 1
ATOM 4326 C CA . LYS D 1 50 ? -9.689 5.529 -1.503 1.000 31.762 813 LYS C CA 1
ATOM 4327 C C . LYS D 1 50 ? -11.216 5.568 -1.409 1.000 30.170 813 LYS C C 1
ATOM 4328 O O . LYS D 1 50 ? -11.821 6.637 -1.456 1.000 29.709 813 LYS C O 1
ATOM 4347 N N . PHE D 1 51 ? -11.816 4.386 -1.343 1.000 29.009 814 PHE C N 1
ATOM 4348 C CA . PHE D 1 51 ? -13.259 4.220 -1.250 1.000 29.355 814 PHE C CA 1
ATOM 4349 C C . PHE D 1 51 ? -13.776 4.983 -0.020 1.000 30.622 814 PHE C C 1
ATOM 4350 O O . PHE D 1 51 ? -14.697 5.785 -0.140 1.000 28.725 814 PHE C O 1
ATOM 4367 N N . GLU D 1 52 ? -13.142 4.783 1.151 1.000 32.141 815 GLU C N 1
ATOM 4368 C CA . GLU D 1 52 ? -13.555 5.438 2.391 1.000 32.204 815 GLU C CA 1
ATOM 4369 C C . GLU D 1 52 ? -13.416 6.954 2.305 1.000 30.796 815 GLU C C 1
ATOM 4370 O O . GLU D 1 52 ? -14.212 7.673 2.907 1.000 31.653 815 GLU C O 1
ATOM 4382 N N . SER D 1 53 ? -12.429 7.432 1.539 1.000 31.029 816 SER C N 1
ATOM 4383 C CA . SER D 1 53 ? -12.187 8.860 1.359 1.000 33.868 816 SER C CA 1
ATOM 4384 C C . SER D 1 53 ? -13.354 9.574 0.664 1.000 32.876 816 SER C C 1
ATOM 4385 O O . SER D 1 53 ? -13.414 10.804 0.701 1.000 34.007 816 SER C O 1
ATOM 4392 N N . LEU D 1 54 ? -14.262 8.836 0.010 1.000 33.322 817 LEU C N 1
ATOM 4393 C CA . LEU D 1 54 ? -15.332 9.441 -0.776 1.000 33.954 817 LEU C CA 1
ATOM 4394 C C . LEU D 1 54 ? -16.700 8.859 -0.394 1.000 34.527 817 LEU C C 1
ATOM 4395 O O . LEU D 1 54 ? -17.644 8.880 -1.187 1.000 33.102 817 LEU C O 1
ATOM 4411 N N . LEU D 1 55 ? -16.809 8.338 0.833 1.000 33.089 818 LEU C N 1
ATOM 4412 C CA . LEU D 1 55 ? -17.851 7.371 1.131 1.000 34.420 818 LEU C CA 1
ATOM 4413 C C . LEU D 1 55 ? -19.043 8.050 1.802 1.000 36.265 818 LEU C C 1
ATOM 4414 O O . LEU D 1 55 ? -20.173 7.616 1.582 1.000 33.445 818 LEU C O 1
ATOM 4430 N N . PHE D 1 56 ? -18.789 9.092 2.611 1.000 37.497 819 PHE C N 1
ATOM 4431 C CA . PHE D 1 56 ? -19.834 9.671 3.436 1.000 39.414 819 PHE C CA 1
ATOM 4432 C C . PHE D 1 56 ? -20.783 10.461 2.543 1.000 38.285 819 PHE C C 1
ATOM 4433 O O . PHE D 1 56 ? -20.357 11.400 1.878 1.000 37.877 819 PHE C O 1
ATOM 4450 N N . GLY D 1 57 ? -22.062 10.057 2.542 1.000 37.701 820 GLY C N 1
ATOM 4451 C CA . GLY D 1 57 ? -23.075 10.681 1.710 1.000 38.402 820 GLY C CA 1
ATOM 4452 C C . GLY D 1 57 ? -22.965 10.289 0.234 1.000 35.192 820 GLY C C 1
ATOM 4453 O O . GLY D 1 57 ? -23.616 10.883 -0.619 1.000 39.005 820 GLY C O 1
ATOM 4457 N N . ALA D 1 58 ? -22.143 9.285 -0.077 1.000 33.773 821 ALA C N 1
ATOM 4458 C CA . ALA D 1 58 ? -22.013 8.803 -1.442 1.000 31.519 821 ALA C CA 1
ATOM 4459 C C . ALA D 1 58 ? -23.305 8.109 -1.903 1.000 30.593 821 ALA C C 1
ATOM 4460 O O . ALA D 1 58 ? -24.094 7.605 -1.099 1.000 32.416 821 ALA C O 1
ATOM 4467 N N . THR D 1 59 ? -23.513 8.084 -3.221 1.000 31.585 822 THR C N 1
ATOM 4468 C CA . THR D 1 59 ? -24.450 7.148 -3.819 1.000 29.468 822 THR C CA 1
ATOM 4469 C C . THR D 1 59 ? -23.683 5.918 -4.274 1.000 26.412 822 THR C C 1
ATOM 4470 O O . THR D 1 59 ? -22.726 6.041 -5.043 1.000 24.915 822 THR C O 1
ATOM 4480 N N . VAL D 1 60 ? -24.107 4.759 -3.751 1.000 23.772 823 VAL C N 1
ATOM 4481 C CA . VAL D 1 60 ? -23.412 3.504 -3.958 1.000 23.609 823 VAL C CA 1
ATOM 4482 C C . VAL D 1 60 ? -24.401 2.457 -4.454 1.000 24.051 823 VAL C C 1
ATOM 4483 O O . VAL D 1 60 ? -25.522 2.373 -3.955 1.000 24.662 823 VAL C O 1
ATOM 4496 N N . THR D 1 61 ? -23.940 1.648 -5.411 1.000 23.714 824 THR C N 1
ATOM 4497 C CA . THR D 1 61 ? -24.571 0.380 -5.736 1.000 24.984 824 THR C CA 1
ATOM 4498 C C . THR D 1 61 ? -23.857 -0.733 -4.979 1.000 25.296 824 THR C C 1
ATOM 4499 O O . THR D 1 61 ? -22.642 -0.924 -5.116 1.000 24.957 824 THR C O 1
ATOM 4509 N N . ALA D 1 62 ? -24.641 -1.467 -4.195 1.000 26.351 825 ALA C N 1
ATOM 4510 C CA . ALA D 1 62 ? -24.196 -2.679 -3.552 1.000 28.203 825 ALA C CA 1
ATOM 4511 C C . ALA D 1 62 ? -24.770 -3.839 -4.323 1.000 30.228 825 ALA C C 1
ATOM 4512 O O . ALA D 1 62 ? -25.981 -3.919 -4.533 1.000 30.866 825 ALA C O 1
ATOM 4519 N N . SER D 1 63 ? -23.883 -4.735 -4.740 1.000 32.297 826 SER C N 1
ATOM 4520 C CA . SER D 1 63 ? -24.267 -5.876 -5.536 1.000 37.220 826 SER C CA 1
ATOM 4521 C C . SER D 1 63 ? -23.502 -7.093 -5.021 1.000 43.988 826 SER C C 1
ATOM 4522 O O . SER D 1 63 ? -22.415 -6.981 -4.455 1.000 42.812 826 SER C O 1
ATOM 4529 N N . LYS D 1 64 ? -24.151 -8.242 -5.189 1.000 50.016 827 LYS C N 1
ATOM 4530 C CA . LYS D 1 64 ? -23.636 -9.522 -4.756 1.000 56.141 827 LYS C CA 1
ATOM 4531 C C . LYS D 1 64 ? -23.780 -10.498 -5.912 1.000 58.130 827 LYS C C 1
ATOM 4532 O O . LYS D 1 64 ? -24.842 -10.557 -6.527 1.000 62.388 827 LYS C O 1
ATOM 4551 N N . ASP D 1 65 ? -22.702 -11.222 -6.224 1.000 64.469 828 ASP C N 1
ATOM 4552 C CA . ASP D 1 65 ? -22.761 -12.280 -7.225 1.000 68.640 828 ASP C CA 1
ATOM 4553 C C . ASP D 1 65 ? -23.386 -13.520 -6.575 1.000 77.780 828 ASP C C 1
ATOM 4554 O O . ASP D 1 65 ? -23.726 -13.496 -5.392 1.000 74.478 828 ASP C O 1
ATOM 4563 N N . ASP D 1 66 ? -23.548 -14.595 -7.363 1.000 84.169 829 ASP C N 1
ATOM 4564 C CA . ASP D 1 66 ? -24.176 -15.839 -6.916 1.000 86.193 829 ASP C CA 1
ATOM 4565 C C . ASP D 1 66 ? -23.370 -16.518 -5.807 1.000 86.724 829 ASP C C 1
ATOM 4566 O O . ASP D 1 66 ? -23.917 -17.356 -5.099 1.000 85.785 829 ASP C O 1
ATOM 4575 N N . LYS D 1 67 ? -22.085 -16.157 -5.680 1.000 85.881 830 LYS C N 1
ATOM 4576 C CA . LYS D 1 67 ? -21.179 -16.726 -4.694 1.000 86.539 830 LYS C CA 1
ATOM 4577 C C . LYS D 1 67 ? -21.166 -15.891 -3.410 1.000 83.786 830 LYS C C 1
ATOM 4578 O O . LYS D 1 67 ? -20.453 -16.229 -2.468 1.000 85.160 830 LYS C O 1
ATOM 4597 N N . GLY D 1 68 ? -21.953 -14.806 -3.362 1.000 76.191 831 GLY C N 1
ATOM 4598 C CA . GLY D 1 68 ? -22.066 -13.995 -2.159 1.000 72.733 831 GLY C CA 1
ATOM 4599 C C . GLY D 1 68 ? -20.959 -12.942 -2.007 1.000 68.210 831 GLY C C 1
ATOM 4600 O O . GLY D 1 68 ? -20.871 -12.299 -0.964 1.000 67.282 831 GLY C O 1
ATOM 4604 N N . VAL D 1 69 ? -20.131 -12.740 -3.045 1.000 62.300 832 VAL C N 1
ATOM 4605 C CA . VAL D 1 69 ? -19.109 -11.696 -3.009 1.000 55.957 832 VAL C CA 1
ATOM 4606 C C . VAL D 1 69 ? -19.737 -10.313 -3.234 1.000 48.935 832 VAL C C 1
ATOM 4607 O O . VAL D 1 69 ? -20.341 -10.080 -4.277 1.000 47.687 832 VAL C O 1
ATOM 4620 N N . LEU D 1 70 ? -19.501 -9.396 -2.289 1.000 43.667 833 LEU C N 1
ATOM 4621 C CA . LEU D 1 70 ? -20.047 -8.050 -2.308 1.000 41.205 833 LEU C CA 1
ATOM 4622 C C . LEU D 1 70 ? -19.157 -7.067 -3.082 1.000 39.360 833 LEU C C 1
ATOM 4623 O O . LEU D 1 70 ? -17.963 -6.963 -2.830 1.000 43.429 833 LEU C O 1
ATOM 4639 N N . THR D 1 71 ? -19.776 -6.304 -3.986 1.000 36.994 834 THR C N 1
ATOM 4640 C CA . THR D 1 71 ? -19.147 -5.179 -4.651 1.000 32.763 834 THR C CA 1
ATOM 4641 C C . THR D 1 71 ? -19.909 -3.915 -4.271 1.000 30.529 834 THR C C 1
ATOM 4642 O O . THR D 1 71 ? -21.150 -3.875 -4.272 1.000 26.892 834 THR C O 1
ATOM 4652 N N . LEU D 1 72 ? -19.135 -2.878 -3.940 1.000 28.830 835 LEU C N 1
ATOM 4653 C CA . LEU D 1 72 ? -19.654 -1.571 -3.585 1.000 26.561 835 LEU C CA 1
ATOM 4654 C C . LEU D 1 72 ? -19.025 -0.574 -4.536 1.000 25.623 835 LEU C C 1
ATOM 4655 O O . LEU D 1 72 ? -17.811 -0.365 -4.496 1.000 24.040 835 LEU C O 1
ATOM 4671 N N . ASN D 1 73 ? -19.872 0.032 -5.376 1.000 23.663 836 ASN C N 1
ATOM 4672 C CA . ASN D 1 73 ? -19.420 0.941 -6.409 1.000 23.835 836 ASN C CA 1
ATOM 4673 C C . ASN D 1 73 ? -19.969 2.327 -6.105 1.000 23.057 836 ASN C C 1
ATOM 4674 O O . ASN D 1 73 ? -21.180 2.516 -6.017 1.000 24.731 836 ASN C O 1
ATOM 4683 N N . ILE D 1 74 ? -19.068 3.301 -5.946 1.000 24.461 837 ILE C N 1
ATOM 4684 C CA . ILE D 1 74 ? -19.467 4.686 -5.766 1.000 26.130 837 ILE C CA 1
ATOM 4685 C C . ILE D 1 74 ? -19.795 5.276 -7.136 1.000 26.723 837 ILE C C 1
ATOM 4686 O O . ILE D 1 74 ? -18.913 5.355 -7.969 1.000 27.062 837 ILE C O 1
ATOM 4702 N N . ILE D 1 75 ? -21.072 5.666 -7.309 1.000 28.348 838 ILE C N 1
ATOM 4703 C CA . ILE D 1 75 ? -21.659 6.285 -8.488 1.000 32.879 838 ILE C CA 1
ATOM 4704 C C . ILE D 1 75 ? -21.517 7.810 -8.395 1.000 31.522 838 ILE C C 1
ATOM 4705 O O . ILE D 1 75 ? -21.224 8.474 -9.385 1.000 31.277 838 ILE C O 1
ATOM 4721 N N . ASP D 1 76 ? -21.853 8.358 -7.227 1.000 31.253 839 ASP C N 1
ATOM 4722 C CA . ASP D 1 76 ? -21.800 9.782 -6.929 1.000 33.350 839 ASP C CA 1
ATOM 4723 C C . ASP D 1 76 ? -20.981 9.936 -5.650 1.000 33.902 839 ASP C C 1
ATOM 4724 O O . ASP D 1 76 ? -21.269 9.279 -4.619 1.000 30.740 839 ASP C O 1
ATOM 4733 N N . GLU D 1 77 ? -19.924 10.754 -5.748 1.000 32.407 840 GLU C N 1
ATOM 4734 C CA . GLU D 1 77 ? -18.897 10.790 -4.724 1.000 32.063 840 GLU C CA 1
ATOM 4735 C C . GLU D 1 77 ? -19.433 11.422 -3.438 1.000 31.826 840 GLU C C 1
ATOM 4736 O O . GLU D 1 77 ? -20.106 12.432 -3.463 1.000 33.037 840 GLU C O 1
ATOM 4748 N N . GLY D 1 78 ? -19.134 10.822 -2.295 1.000 31.710 841 GLY C N 1
ATOM 4749 C CA . GLY D 1 78 ? -19.313 11.504 -1.028 1.000 33.841 841 GLY C CA 1
ATOM 4750 C C . GLY D 1 78 ? -18.025 12.210 -0.603 1.000 34.283 841 GLY C C 1
ATOM 4751 O O . GLY D 1 78 ? -17.207 12.588 -1.438 1.000 33.375 841 GLY C O 1
ATOM 4755 N N . VAL D 1 79 ? -17.866 12.322 0.720 1.000 35.386 842 VAL C N 1
ATOM 4756 C CA . VAL D 1 79 ? -16.747 13.000 1.343 1.000 39.757 842 VAL C CA 1
ATOM 4757 C C . VAL D 1 79 ? -16.101 12.060 2.358 1.000 38.664 842 VAL C C 1
ATOM 4758 O O . VAL D 1 79 ? -16.612 10.976 2.629 1.000 35.215 842 VAL C O 1
ATOM 4771 N N . ASP D 1 80 ? -14.959 12.491 2.910 1.000 40.898 843 ASP C N 1
ATOM 4772 C CA . ASP D 1 80 ? -14.251 11.665 3.877 1.000 42.703 843 ASP C CA 1
ATOM 4773 C C . ASP D 1 80 ? -14.829 11.932 5.265 1.000 42.120 843 ASP C C 1
ATOM 4774 O O . ASP D 1 80 ? -15.636 12.852 5.432 1.000 41.023 843 ASP C O 1
ATOM 4783 N N . ALA D 1 81 ? -14.391 11.121 6.242 1.000 41.650 844 ALA C N 1
ATOM 4784 C CA . ALA D 1 81 ? -14.850 11.190 7.627 1.000 45.395 844 ALA C CA 1
ATOM 4785 C C . ALA D 1 81 ? -14.710 12.597 8.198 1.000 48.634 844 ALA C C 1
ATOM 4786 O O . ALA D 1 81 ? -15.616 13.073 8.871 1.000 52.280 844 ALA C O 1
ATOM 4793 N N . LEU D 1 82 ? -13.570 13.237 7.924 1.000 49.087 845 LEU C N 1
ATOM 4794 C CA . LEU D 1 82 ? -13.247 14.557 8.431 1.000 54.454 845 LEU C CA 1
ATOM 4795 C C . LEU D 1 82 ? -14.106 15.668 7.816 1.000 55.953 845 LEU C C 1
ATOM 4796 O O . LEU D 1 82 ? -14.476 16.628 8.498 1.000 58.283 845 LEU C O 1
ATOM 4812 N N . GLU D 1 83 ? -14.417 15.551 6.521 1.000 55.841 846 GLU C N 1
ATOM 4813 C CA . GLU D 1 83 ? -15.225 16.569 5.860 1.000 60.004 846 GLU C CA 1
ATOM 4814 C C . GLU D 1 83 ? -16.682 16.415 6.304 1.000 60.241 846 GLU C C 1
ATOM 4815 O O . GLU D 1 83 ? -17.394 17.403 6.397 1.000 60.534 846 GLU C O 1
ATOM 4827 N N . HIS D 1 84 ? -17.086 15.170 6.605 1.000 57.557 847 HIS C N 1
ATOM 4828 C CA . HIS D 1 84 ? -18.401 14.849 7.130 1.000 60.024 847 HIS C CA 1
ATOM 4829 C C . HIS D 1 84 ? -18.629 15.469 8.516 1.000 66.990 847 HIS C C 1
ATOM 4830 O O . HIS D 1 84 ? -19.760 15.840 8.840 1.000 66.206 847 HIS C O 1
ATOM 4843 N N . HIS D 1 85 ? -17.566 15.551 9.335 1.000 69.748 848 HIS C N 1
ATOM 4844 C CA . HIS D 1 85 ? -17.654 16.165 10.652 1.000 76.482 848 HIS C CA 1
ATOM 4845 C C . HIS D 1 85 ? -17.773 17.684 10.558 1.000 78.906 848 HIS C C 1
ATOM 4846 O O . HIS D 1 85 ? -18.155 18.313 11.542 1.000 85.246 848 HIS C O 1
ATOM 4859 N N . HIS D 1 86 ? -17.406 18.272 9.411 1.000 76.702 849 HIS C N 1
ATOM 4860 C CA . HIS D 1 86 ? -17.401 19.722 9.268 1.000 81.630 849 HIS C CA 1
ATOM 4861 C C . HIS D 1 86 ? -18.793 20.179 8.809 1.000 79.212 849 HIS C C 1
ATOM 4862 O O . HIS D 1 86 ? -19.533 19.308 8.299 1.000 72.514 849 HIS C O 1
#

Solvent-accessible surface area: 16955 Å² total; per-residue (Å²): 80,70,44,71,0,3,11,105,3,45,111,24,54,61,131,136,13,48,2,14,0,42,18,108,87,107,93,53,116,28,79,0,109,160,11,76,17,51,4,77,28,6,51,1,15,64,60,42,0,32,43,32,0,16,41,0,22,0,3,0,10,82,55,132,172,46,62,20,24,0,7,0,17,70,94,12,48,58,18,147,125,108,174,99,72,44,67,0,3,9,101,3,65,83,22,54,69,116,124,17,47,1,25,0,43,35,141,89,129,82,42,103,27,90,0,114,158,12,76,16,49,3,77,28,6,54,0,9,63,37,40,0,32,42,31,0,22,40,0,22,0,3,0,11,83,42,137,169,45,61,13,25,0,7,0,16,70,93,11,61,58,37,162,133,146,103,45,67,2,2,10,98,0,51,73,29,51,45,137,137,14,45,1,27,0,35,40,146,88,129,91,44,108,24,90,0,110,157,12,75,17,50,3,76,29,7,42,2,14,66,59,43,0,30,36,34,0,53,32,0,20,0,3,0,22,80,70,158,163,44,42,18,25,0,8,0,12,71,93,12,76,55,13,145,110,184,122,111,77,2,3,11,104,3,48,112,27,48,61,142,144,18,40,2,10,0,46,28,112,89,136,96,55,118,26,90,0,114,155,11,70,18,50,3,76,32,9,38,0,13,64,41,38,0,32,42,32,0,16,43,0,21,0,3,1,29,98,77,146,180,42,72,21,27,0,7,0,12,70,94,10,48,56,28,139,107,108,148,203